Protein AF-A0A935R0W7-F1 (afdb_monomer)

Nearest PDB structures (foldseek):
  7amv-assembly1_A  TM=1.447E-01  e=3.630E+00  Vaccinia virus GLV-1h68
  7aof-assembly1_A  TM=1.666E-01  e=5.249E+00  Vaccinia virus GLV-1h68

Mean predicted aligned error: 6.32 Å

Sequence (242 aa):
MFKEALGDATFKTLTADLGAKEESPVARLKRLADKLPGGKTRIYALRRRRDDDEEADDANDSVETGLSQTGGTPPPLSDARWPTFKKEKMEFLLALDLDQLPELRQGRPEAAAVALYLSSIDDNAAYTPHNKESAVVWLTREEAEAWAPLRAADPGDGLLVEAVDVPSAALYSSEDDGALHELHRLIYALPGRALGAPIWLQGDEDSGGEFLFQFDEALAYTNLGDSGVMYVFDDTAFWQCH

Secondary structure (DSSP, 8-state):
-HHHHH-HHHHHHHHHHTT-----HHHHHHHHHTTS-S-EEEEEEEEE--GGGGGGTTTS-----TT-EESSSPP---TTTS-EETTEEPEEEEEEETTS-HHHHTT-TTEEEEEEEES-SSS----STTSSSEEEEEEEHHHHHHHHHHHHHS--EEEEEEEEEEEGGGGS--S-SSHHHHHHHHHHTSSEEESS----SS------S-EEEEEETTTSSS--SSS-EEEEESS-EEEE--

Structure (mmCIF, N/CA/C/O backbone):
data_AF-A0A935R0W7-F1
#
_entry.id   AF-A0A935R0W7-F1
#
loop_
_atom_site.group_PDB
_atom_site.id
_atom_site.type_symbol
_atom_site.label_atom_id
_atom_site.label_alt_id
_atom_site.label_comp_id
_atom_site.label_asym_id
_atom_site.label_entity_id
_atom_site.label_seq_id
_atom_site.pdbx_PDB_ins_code
_atom_site.Cartn_x
_atom_site.Cartn_y
_atom_site.Cartn_z
_atom_site.occupancy
_atom_site.B_iso_or_equiv
_atom_site.auth_seq_id
_atom_site.auth_comp_id
_atom_site.auth_asym_id
_atom_site.auth_atom_id
_atom_site.pdbx_PDB_model_num
ATOM 1 N N . MET A 1 1 ? -5.607 19.760 14.343 1.00 53.00 1 MET A N 1
ATOM 2 C CA . MET A 1 1 ? -6.663 20.654 14.878 1.00 53.00 1 MET A CA 1
ATOM 3 C C . MET A 1 1 ? -6.456 21.110 16.335 1.00 53.00 1 MET A C 1
ATOM 5 O O . MET A 1 1 ? -6.179 22.283 16.521 1.00 53.00 1 MET A O 1
ATOM 9 N N . PHE A 1 2 ? -6.538 20.263 17.380 1.00 52.38 2 PHE A N 1
ATOM 10 C CA . PHE A 1 2 ? -6.363 20.728 18.785 1.00 52.38 2 PHE A CA 1
ATOM 11 C C . PHE A 1 2 ? -4.910 21.114 19.138 1.00 52.38 2 PHE A C 1
ATOM 13 O O . PHE A 1 2 ? -4.679 22.126 19.792 1.00 52.38 2 PHE A O 1
ATOM 20 N N . LYS A 1 3 ? -3.931 20.331 18.665 1.00 56.59 3 LYS A N 1
ATOM 21 C CA . LYS A 1 3 ? -2.491 20.591 18.845 1.00 56.59 3 LYS A CA 1
ATOM 22 C C . LYS A 1 3 ? -2.038 21.869 18.128 1.00 56.59 3 LYS A C 1
ATOM 24 O O . LYS A 1 3 ? -1.373 22.701 18.729 1.00 56.59 3 LYS A O 1
ATOM 29 N N . GLU A 1 4 ? -2.492 22.075 16.891 1.00 65.56 4 GLU A N 1
ATOM 30 C CA . GLU A 1 4 ? -2.222 23.302 16.118 1.00 65.56 4 GLU A CA 1
ATOM 31 C C . GLU A 1 4 ? -2.845 24.551 16.752 1.00 65.56 4 GLU A C 1
ATOM 33 O O . GLU A 1 4 ? -2.246 25.620 16.708 1.00 65.56 4 GLU A O 1
ATOM 38 N N . ALA A 1 5 ? -4.021 24.424 17.376 1.00 73.88 5 ALA A N 1
ATOM 39 C CA . ALA A 1 5 ? -4.679 25.541 18.051 1.00 73.88 5 ALA A CA 1
ATOM 40 C C . ALA A 1 5 ? -4.013 25.921 19.388 1.00 73.88 5 ALA A C 1
ATOM 42 O O . ALA A 1 5 ? -4.051 27.085 19.780 1.00 73.88 5 ALA A O 1
ATOM 43 N N . LEU A 1 6 ? -3.427 24.951 20.098 1.00 77.75 6 LEU A N 1
ATOM 44 C CA . LEU A 1 6 ? -2.788 25.166 21.402 1.00 77.75 6 LEU A CA 1
ATOM 45 C C . LEU A 1 6 ? -1.288 25.472 21.297 1.00 77.75 6 LEU A C 1
ATOM 47 O O . LEU A 1 6 ? -0.732 26.086 22.203 1.00 77.75 6 LEU A O 1
ATOM 51 N N . GLY A 1 7 ? -0.638 25.064 20.206 1.00 83.94 7 GLY A N 1
ATOM 52 C CA . GLY A 1 7 ? 0.815 25.064 20.076 1.00 83.94 7 GLY A CA 1
ATOM 53 C C . GLY A 1 7 ? 1.462 23.889 20.822 1.00 83.94 7 GLY A C 1
ATOM 54 O O . GLY A 1 7 ? 0.990 23.449 21.875 1.00 83.94 7 GLY A O 1
ATOM 55 N N . ASP A 1 8 ? 2.574 23.384 20.281 1.00 78.88 8 ASP A N 1
ATOM 56 C CA . ASP A 1 8 ? 3.228 22.152 20.752 1.00 78.88 8 ASP A CA 1
ATOM 57 C C . ASP A 1 8 ? 3.599 22.176 22.237 1.00 78.88 8 ASP A C 1
ATOM 59 O O . ASP A 1 8 ? 3.413 21.182 22.939 1.00 78.88 8 ASP A O 1
ATOM 63 N N . ALA A 1 9 ? 4.084 23.314 22.739 1.00 78.06 9 ALA A N 1
ATOM 64 C CA . ALA A 1 9 ? 4.491 23.449 24.135 1.00 78.06 9 ALA A CA 1
ATOM 65 C C . ALA A 1 9 ? 3.301 23.304 25.098 1.00 78.06 9 ALA A C 1
ATOM 67 O O . ALA A 1 9 ? 3.369 22.539 26.058 1.00 78.06 9 ALA A O 1
ATOM 68 N N . THR A 1 10 ? 2.191 23.990 24.820 1.00 79.69 10 THR A N 1
ATOM 69 C CA . THR A 1 10 ? 0.989 23.969 25.663 1.00 79.69 10 THR A CA 1
ATOM 70 C C . THR A 1 10 ? 0.271 22.629 25.582 1.00 79.69 10 THR A C 1
ATOM 72 O O . THR A 1 10 ? -0.188 22.126 26.607 1.00 79.69 10 THR A O 1
ATOM 75 N N . PHE A 1 11 ? 0.224 22.015 24.395 1.00 76.69 11 PHE A N 1
ATOM 76 C CA . PHE A 1 11 ? -0.302 20.662 24.240 1.00 76.69 11 PHE A CA 1
ATOM 77 C C . PHE A 1 11 ? 0.524 19.662 25.058 1.00 76.69 11 PHE A C 1
ATOM 79 O O . PHE A 1 11 ? -0.041 18.914 25.846 1.00 76.69 11 PHE A O 1
ATOM 86 N N . LYS A 1 12 ? 1.860 19.709 24.970 1.00 75.88 12 LYS A N 1
ATOM 87 C CA . LYS A 1 12 ? 2.749 18.814 25.728 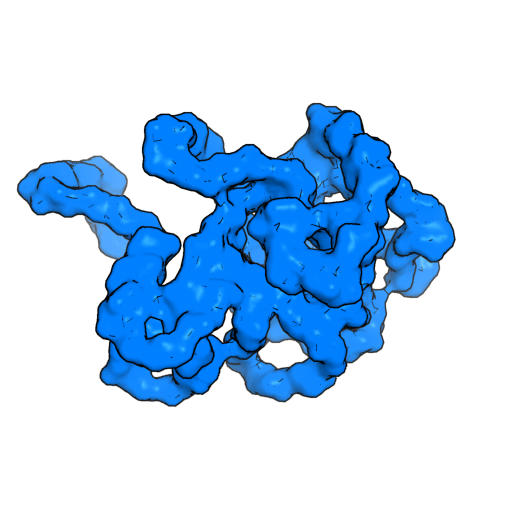1.00 75.88 12 LYS A CA 1
ATOM 88 C C . LYS A 1 12 ? 2.568 18.951 27.244 1.00 75.88 12 LYS A C 1
ATOM 90 O O . LYS A 1 12 ? 2.544 17.935 27.934 1.00 75.88 12 LYS A O 1
ATOM 95 N N . THR A 1 13 ? 2.398 20.171 27.760 1.00 78.19 13 THR A N 1
ATOM 96 C CA . THR A 1 13 ? 2.125 20.411 29.189 1.00 78.19 13 THR A CA 1
ATOM 97 C C . THR A 1 13 ? 0.767 19.855 29.616 1.00 78.19 13 THR A C 1
ATOM 99 O O . THR A 1 13 ? 0.702 19.126 30.597 1.00 78.19 13 THR A O 1
ATOM 102 N N . LEU A 1 14 ? -0.301 20.112 28.854 1.00 76.00 14 LEU A N 1
ATOM 103 C CA . LEU A 1 14 ? -1.639 19.578 29.147 1.00 76.00 14 LEU A CA 1
ATOM 104 C C . LEU A 1 14 ? -1.672 18.048 29.136 1.00 76.00 14 LEU A C 1
ATOM 106 O O . LEU A 1 14 ? -2.262 17.432 30.018 1.00 76.00 14 LEU A O 1
ATOM 110 N N . THR A 1 15 ? -1.018 17.428 28.159 1.00 71.38 15 THR A N 1
ATOM 111 C CA . THR A 1 15 ? -0.945 15.970 28.030 1.00 71.38 15 THR A CA 1
ATOM 112 C C . THR A 1 15 ? -0.163 15.347 29.192 1.00 71.38 15 THR A C 1
ATOM 114 O O . THR A 1 15 ? -0.586 14.329 29.743 1.00 71.38 15 THR A O 1
ATOM 117 N N . ALA A 1 16 ? 0.924 15.997 29.630 1.00 73.00 16 ALA A N 1
ATOM 118 C CA . ALA A 1 16 ? 1.686 15.593 30.811 1.00 73.00 16 ALA A CA 1
ATOM 119 C C . ALA A 1 16 ? 0.878 15.746 32.113 1.00 73.00 16 ALA A C 1
ATOM 121 O O . ALA A 1 16 ? 0.853 14.819 32.922 1.00 73.00 16 ALA A O 1
ATOM 122 N N . ASP A 1 17 ? 0.171 16.865 32.286 1.00 73.56 17 ASP A N 1
ATOM 123 C CA . ASP A 1 17 ? -0.647 17.149 33.472 1.00 73.56 17 ASP A CA 1
ATOM 124 C C . ASP A 1 17 ? -1.860 16.211 33.585 1.00 73.56 17 ASP A C 1
ATOM 126 O O . ASP A 1 17 ? -2.276 15.846 34.685 1.00 73.56 17 ASP A O 1
ATOM 130 N N . LEU A 1 18 ? -2.415 15.779 32.448 1.00 78.19 18 LEU A N 1
ATOM 131 C CA . LEU A 1 18 ? -3.512 14.810 32.387 1.00 78.19 18 LEU A CA 1
ATOM 132 C C . LEU A 1 18 ? -3.041 13.353 32.524 1.00 78.19 18 LEU A C 1
ATOM 134 O O . LEU A 1 18 ? -3.878 12.454 32.622 1.00 78.19 18 LEU A O 1
ATOM 138 N N . GLY A 1 19 ? -1.727 13.099 32.497 1.00 67.69 19 GLY A N 1
ATOM 139 C CA . GLY A 1 19 ? -1.156 11.749 32.483 1.00 67.69 19 GLY A CA 1
ATOM 140 C C . GLY A 1 19 ? -1.591 10.904 31.278 1.00 67.69 19 GLY A C 1
ATOM 141 O O . GLY A 1 19 ? -1.439 9.681 31.291 1.00 67.69 19 GLY A O 1
ATOM 142 N N . ALA A 1 20 ? -2.163 11.531 30.248 1.00 66.00 20 ALA A N 1
ATOM 143 C CA . ALA A 1 20 ? -2.666 10.849 29.070 1.00 66.00 20 ALA A CA 1
ATOM 144 C C . ALA A 1 20 ? -1.492 10.587 28.124 1.00 66.00 20 ALA A C 1
ATOM 146 O O . ALA A 1 20 ? -0.884 11.521 27.616 1.00 66.00 20 ALA A O 1
ATOM 147 N N . LYS A 1 21 ? -1.154 9.320 27.869 1.00 71.25 21 LYS A N 1
ATOM 148 C CA . LYS A 1 21 ? -0.245 8.998 26.763 1.00 71.25 21 LYS A CA 1
ATOM 149 C C . LYS A 1 21 ? -0.994 9.212 25.450 1.00 71.25 21 LYS A C 1
ATOM 151 O O . LYS A 1 21 ? -2.121 8.737 25.315 1.00 71.25 21 LYS A O 1
ATOM 156 N N . GLU A 1 22 ? -0.382 9.931 24.513 1.00 74.69 22 GLU A N 1
ATOM 157 C CA . GLU A 1 22 ? -0.901 10.055 23.151 1.00 74.69 22 GLU A CA 1
ATOM 158 C C . GLU A 1 22 ? -1.002 8.645 22.547 1.00 74.69 22 GLU A C 1
ATOM 160 O O . GLU A 1 22 ? -0.013 7.920 22.453 1.00 74.69 22 GLU A O 1
ATOM 165 N N . GLU A 1 23 ? -2.227 8.211 22.250 1.00 84.69 23 GLU A N 1
ATOM 166 C CA . GLU A 1 23 ? -2.499 6.901 21.659 1.00 84.69 23 GLU A CA 1
ATOM 167 C C . GLU A 1 23 ? -2.268 7.006 20.149 1.00 84.69 23 GLU A C 1
ATOM 169 O O . GLU A 1 23 ? -2.882 7.849 19.490 1.00 84.69 23 GLU A O 1
ATOM 174 N N . SER A 1 24 ? -1.393 6.163 19.590 1.00 86.88 24 SER A N 1
ATOM 175 C CA . SER A 1 24 ? -1.178 6.142 18.141 1.00 86.88 24 SER A CA 1
ATOM 176 C C . SER A 1 24 ? -2.473 5.759 17.402 1.00 86.88 24 SER A C 1
ATOM 178 O O . SER A 1 24 ? -3.309 5.036 17.960 1.00 86.88 24 SER A O 1
ATOM 180 N N . PRO A 1 25 ? -2.659 6.181 16.134 1.00 88.62 25 PRO A N 1
ATOM 181 C CA . PRO A 1 25 ? -3.835 5.799 15.351 1.00 88.62 25 PRO A CA 1
ATOM 182 C C . PRO A 1 25 ? -4.067 4.281 15.313 1.00 88.62 25 PRO A C 1
ATOM 184 O O . PRO A 1 25 ? -5.193 3.823 15.511 1.00 88.62 25 PRO A O 1
ATOM 187 N N . VAL A 1 26 ? -2.996 3.493 15.159 1.00 91.75 26 VAL A N 1
ATOM 188 C CA . VAL A 1 26 ? -3.058 2.022 15.142 1.00 91.75 26 VAL A CA 1
ATOM 189 C C . VAL A 1 26 ? -3.400 1.448 16.521 1.00 91.75 26 VAL A C 1
ATOM 191 O O . VAL A 1 26 ? -4.204 0.520 16.611 1.00 91.75 26 VAL A O 1
ATOM 194 N N . ALA A 1 27 ? -2.866 2.005 17.613 1.00 91.50 27 ALA A N 1
ATOM 195 C CA . ALA A 1 27 ? -3.232 1.576 18.966 1.00 91.50 27 ALA A CA 1
ATOM 196 C C . ALA A 1 27 ? -4.721 1.834 19.254 1.00 91.50 27 ALA A C 1
ATOM 198 O O . ALA A 1 27 ? -5.423 0.945 19.747 1.00 91.50 27 ALA A O 1
ATOM 199 N N . ARG A 1 28 ? -5.233 3.004 18.847 1.00 92.81 28 ARG A N 1
ATOM 200 C CA . ARG A 1 28 ? -6.660 3.338 18.939 1.00 92.81 28 ARG A CA 1
ATOM 201 C C . ARG A 1 28 ? -7.515 2.374 18.122 1.00 92.81 28 ARG A C 1
ATOM 203 O O . ARG A 1 28 ? -8.547 1.915 18.617 1.00 92.81 28 ARG A O 1
ATOM 210 N N . LEU A 1 29 ? -7.084 2.060 16.900 1.00 95.00 29 LEU A N 1
ATOM 211 C CA . LEU A 1 29 ? -7.743 1.101 16.016 1.00 95.00 29 LEU A CA 1
ATOM 212 C C . LEU A 1 29 ? -7.835 -0.285 16.674 1.00 95.00 29 LEU A C 1
ATOM 214 O O . LEU A 1 29 ? -8.939 -0.810 16.814 1.00 95.00 29 LEU A O 1
ATOM 218 N N . LYS A 1 30 ? -6.709 -0.830 17.163 1.00 95.81 30 LYS A N 1
ATOM 219 C CA . LYS A 1 30 ? -6.635 -2.115 17.890 1.00 95.81 30 LYS A CA 1
ATOM 220 C C . LYS A 1 30 ? -7.598 -2.132 19.084 1.00 95.81 30 LYS A C 1
ATOM 222 O O . LYS A 1 30 ? -8.452 -3.011 19.194 1.00 95.81 30 LYS A O 1
ATOM 227 N N . ARG A 1 31 ? -7.552 -1.094 19.928 1.00 95.12 31 ARG A N 1
ATOM 228 C CA . ARG A 1 31 ? -8.406 -0.974 21.120 1.00 95.12 31 ARG A CA 1
ATOM 229 C C . ARG A 1 31 ? -9.901 -0.947 20.797 1.00 95.12 31 ARG A C 1
ATOM 231 O O . ARG A 1 31 ? -10.699 -1.453 21.587 1.00 95.12 31 ARG A O 1
ATOM 238 N N . LEU A 1 32 ? -10.311 -0.286 19.715 1.00 94.88 32 LEU A N 1
ATOM 239 C CA . LEU A 1 32 ? -11.719 -0.246 19.307 1.00 94.88 32 LEU A CA 1
ATOM 240 C C . LEU A 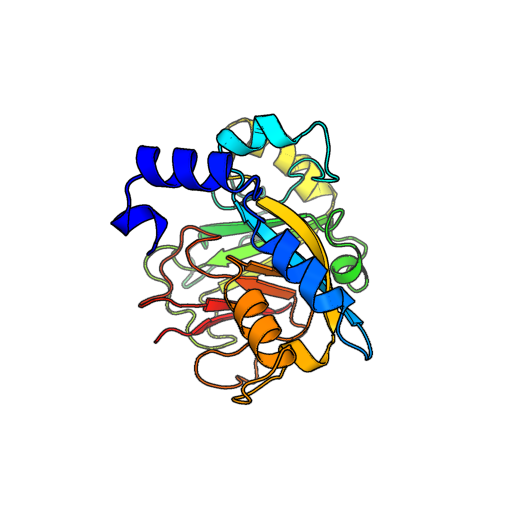1 32 ? -12.153 -1.565 18.667 1.00 94.88 32 LEU A C 1
ATOM 242 O O . LEU A 1 32 ? -13.218 -2.075 19.014 1.00 94.88 32 LEU A O 1
ATOM 246 N N . ALA A 1 33 ? -11.313 -2.147 17.812 1.00 95.88 33 ALA A N 1
ATOM 247 C CA . ALA A 1 33 ? -11.563 -3.437 17.182 1.00 95.88 33 ALA A CA 1
ATOM 248 C C . ALA A 1 33 ? -11.755 -4.569 18.207 1.00 95.88 33 ALA A C 1
ATOM 250 O O . ALA A 1 33 ? -12.632 -5.413 18.033 1.00 95.88 33 ALA A O 1
ATOM 251 N N . ASP A 1 34 ? -11.005 -4.560 19.311 1.00 96.38 34 ASP A N 1
ATOM 252 C CA . ASP A 1 34 ? -11.117 -5.569 20.373 1.00 96.38 34 ASP A CA 1
ATOM 253 C C . ASP A 1 34 ? -12.417 -5.516 21.174 1.00 96.38 34 ASP A C 1
ATOM 255 O O . ASP A 1 34 ? -12.817 -6.514 21.774 1.00 96.38 34 ASP A O 1
ATOM 259 N N . LYS A 1 35 ? -13.101 -4.372 21.182 1.00 95.50 35 LYS A N 1
ATOM 260 C CA . LYS A 1 35 ? -14.369 -4.203 21.905 1.00 95.50 35 LYS A CA 1
ATOM 261 C C . LYS A 1 35 ? -15.583 -4.645 21.096 1.00 95.50 35 LYS A C 1
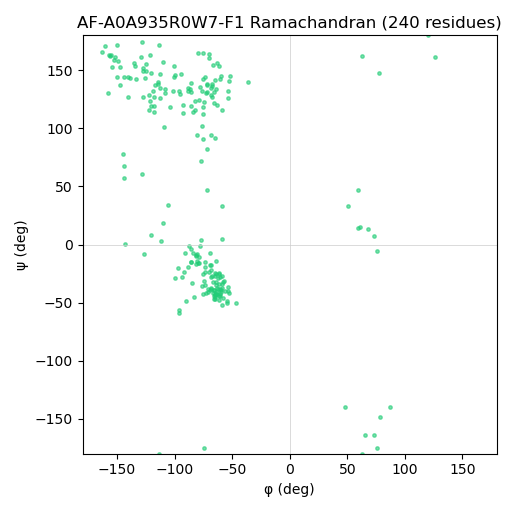ATOM 263 O O . LYS A 1 35 ? -16.669 -4.763 21.661 1.00 95.50 35 LYS A O 1
ATOM 268 N N . LEU A 1 36 ? -15.425 -4.834 19.790 1.00 94.25 36 LEU A N 1
ATOM 269 C CA . LEU A 1 36 ? -16.530 -5.117 18.887 1.00 94.25 36 LEU A CA 1
ATOM 270 C C . LEU A 1 36 ? -16.672 -6.628 18.651 1.00 94.25 36 LEU A C 1
ATOM 272 O O . LEU A 1 36 ? -15.679 -7.305 18.378 1.00 94.25 36 LEU A O 1
ATOM 276 N N . PRO A 1 37 ? -17.894 -7.181 18.756 1.00 93.56 37 PRO A N 1
ATOM 277 C CA . PRO A 1 37 ? -18.137 -8.590 18.479 1.00 93.56 37 PRO A CA 1
ATOM 278 C C . PRO A 1 37 ? -18.138 -8.872 16.969 1.00 93.56 37 PRO A C 1
ATOM 280 O O . PRO A 1 37 ? -18.317 -7.970 16.152 1.00 93.56 37 PRO A O 1
ATOM 283 N N . GLY A 1 38 ? -18.028 -10.152 16.605 1.00 92.75 38 GLY A N 1
ATOM 284 C CA . GLY A 1 38 ? -18.175 -10.629 15.228 1.00 92.75 38 GLY A CA 1
ATOM 285 C C . GLY A 1 38 ? -16.932 -11.331 14.685 1.00 92.75 38 GLY A C 1
ATOM 286 O O . GLY A 1 38 ? -15.930 -11.490 15.381 1.00 92.75 38 GLY A O 1
ATOM 287 N N . GLY A 1 39 ? -17.024 -11.783 13.432 1.00 96.06 39 GLY A N 1
ATOM 288 C CA . GLY A 1 39 ? -15.869 -12.298 12.700 1.00 96.06 39 GLY A CA 1
ATOM 289 C C . GLY A 1 39 ? -14.842 -11.189 12.496 1.00 96.06 39 GLY A C 1
ATOM 290 O O . GLY A 1 39 ? -15.208 -10.068 12.135 1.00 96.06 39 GLY A O 1
ATOM 291 N N . LYS A 1 40 ? -13.572 -11.501 12.761 1.00 97.06 40 LYS A N 1
ATOM 292 C CA . LYS A 1 40 ? -12.456 -10.593 12.513 1.00 97.06 40 LYS A CA 1
ATOM 293 C C . LYS A 1 40 ? -11.744 -10.980 11.220 1.00 97.06 40 LYS A C 1
ATOM 295 O O . LYS A 1 40 ? -11.597 -12.161 10.914 1.00 97.06 40 LYS A O 1
ATOM 300 N N . THR A 1 41 ? -11.279 -9.972 10.504 1.00 97.31 41 THR A N 1
ATOM 301 C CA . THR A 1 41 ? -10.383 -10.080 9.358 1.00 97.31 41 THR A CA 1
ATOM 302 C C . THR A 1 41 ? -9.091 -9.363 9.712 1.00 97.31 41 THR A C 1
ATOM 304 O O . THR A 1 41 ? -9.124 -8.275 10.291 1.00 97.31 41 THR A O 1
ATOM 307 N N . ARG A 1 42 ? -7.959 -9.972 9.363 1.00 97.88 42 ARG A N 1
ATOM 308 C CA . ARG A 1 42 ? -6.662 -9.321 9.489 1.00 97.88 42 ARG A CA 1
ATOM 309 C C . ARG A 1 42 ? -6.472 -8.310 8.369 1.00 97.88 42 ARG A C 1
ATOM 311 O O . ARG A 1 42 ? -6.686 -8.629 7.202 1.00 97.88 42 ARG A O 1
ATOM 318 N N . ILE A 1 43 ? -6.047 -7.115 8.747 1.00 98.06 43 ILE A N 1
ATOM 319 C CA . ILE A 1 43 ? -5.476 -6.116 7.852 1.00 98.06 43 ILE A CA 1
ATOM 320 C C . ILE A 1 43 ? -4.069 -5.777 8.334 1.00 98.06 43 ILE A C 1
ATOM 322 O O . ILE A 1 43 ? -3.713 -6.028 9.489 1.00 98.06 43 ILE A O 1
ATOM 326 N N . TYR A 1 44 ? -3.290 -5.156 7.462 1.00 97.69 44 TYR A N 1
ATOM 327 C CA . TYR A 1 44 ? -1.982 -4.621 7.812 1.00 97.69 44 TYR A CA 1
ATOM 328 C C . TYR A 1 44 ? -1.991 -3.120 7.610 1.00 97.69 44 TYR A C 1
ATOM 330 O O . TYR A 1 44 ? -2.138 -2.671 6.480 1.00 97.69 44 TYR A O 1
ATOM 338 N N . ALA A 1 45 ? -1.865 -2.353 8.690 1.00 97.62 45 ALA A N 1
ATOM 339 C CA . ALA A 1 45 ? -1.712 -0.908 8.609 1.00 97.62 45 ALA A CA 1
ATOM 340 C C . ALA A 1 45 ? -0.308 -0.580 8.089 1.00 97.62 45 ALA A C 1
ATOM 342 O O . ALA A 1 45 ? 0.681 -1.114 8.596 1.00 97.62 45 ALA A O 1
ATOM 343 N N . LEU A 1 46 ? -0.243 0.287 7.082 1.00 97.00 46 LEU A N 1
ATOM 344 C CA . LEU A 1 46 ? 0.983 0.714 6.423 1.00 97.00 46 LEU A CA 1
ATOM 345 C C . LEU A 1 46 ? 1.225 2.191 6.732 1.00 97.00 46 LEU A C 1
ATOM 347 O O . LEU A 1 46 ? 0.314 3.019 6.638 1.00 97.00 46 LEU A O 1
ATOM 351 N N . ARG A 1 47 ? 2.462 2.536 7.080 1.00 95.62 47 ARG A N 1
ATOM 352 C CA . ARG A 1 47 ? 2.904 3.929 7.220 1.00 95.62 47 ARG A CA 1
ATOM 353 C C . ARG A 1 47 ? 4.368 4.059 6.840 1.00 95.62 47 ARG A C 1
ATOM 355 O O . ARG A 1 47 ? 5.133 3.119 7.025 1.00 95.62 47 ARG A O 1
ATOM 362 N N . ARG A 1 48 ? 4.779 5.235 6.374 1.00 94.44 48 ARG A N 1
ATOM 363 C CA . ARG A 1 48 ? 6.206 5.543 6.233 1.00 94.44 48 ARG A CA 1
ATOM 364 C C . ARG A 1 48 ? 6.882 5.578 7.601 1.00 94.44 48 ARG A C 1
ATOM 366 O O . ARG A 1 48 ? 6.291 6.063 8.574 1.00 94.44 48 ARG A O 1
ATOM 373 N N . ARG A 1 49 ? 8.110 5.069 7.656 1.00 89.88 49 ARG A N 1
ATOM 374 C CA . ARG A 1 49 ? 9.023 5.259 8.781 1.00 89.88 49 ARG A CA 1
ATOM 375 C C . ARG A 1 49 ? 9.424 6.732 8.844 1.00 89.88 49 ARG A C 1
ATOM 377 O O . ARG A 1 49 ? 9.693 7.345 7.814 1.00 89.88 49 ARG A O 1
ATOM 384 N N . ARG A 1 50 ? 9.432 7.297 10.043 1.00 83.81 50 ARG A N 1
ATOM 385 C CA . ARG A 1 50 ? 9.920 8.646 10.336 1.00 83.81 50 ARG A CA 1
ATOM 386 C C . ARG A 1 50 ? 11.217 8.564 11.132 1.00 83.81 50 ARG A C 1
ATOM 388 O O . ARG A 1 50 ? 11.451 7.574 11.823 1.00 83.81 50 ARG A O 1
ATOM 395 N N . ASP A 1 51 ? 12.017 9.623 11.079 1.00 69.75 51 ASP A N 1
ATOM 396 C CA . ASP A 1 51 ? 13.285 9.710 11.818 1.00 69.75 51 ASP A CA 1
ATOM 397 C C . ASP A 1 51 ? 13.097 9.568 13.344 1.00 69.75 51 ASP A C 1
ATOM 399 O O . ASP A 1 51 ? 13.993 9.103 14.040 1.00 69.75 51 ASP A O 1
ATOM 403 N N . ASP A 1 52 ? 11.926 9.932 13.881 1.00 66.12 52 ASP A N 1
ATOM 404 C CA . ASP A 1 52 ? 11.591 9.821 15.306 1.00 66.12 52 ASP A CA 1
ATOM 405 C C . ASP A 1 52 ? 11.038 8.445 15.723 1.00 66.12 52 ASP A C 1
ATOM 407 O O . ASP A 1 52 ? 10.835 8.204 16.913 1.00 66.12 52 ASP A O 1
ATOM 411 N N . ASP A 1 53 ? 10.838 7.516 14.781 1.00 68.12 53 ASP A N 1
ATOM 412 C CA . ASP A 1 53 ? 10.420 6.145 15.097 1.00 68.12 53 ASP A CA 1
ATOM 413 C C . ASP A 1 53 ? 11.560 5.305 15.720 1.00 68.12 53 ASP A C 1
ATOM 415 O O . ASP A 1 53 ? 11.283 4.267 16.316 1.00 68.12 53 ASP A O 1
ATOM 419 N N . GLU A 1 54 ? 12.825 5.746 15.634 1.00 56.09 54 GLU A N 1
ATOM 420 C CA . GLU A 1 54 ? 13.994 5.022 16.174 1.00 56.09 54 GLU A CA 1
ATOM 421 C C . GLU A 1 54 ? 13.978 4.868 17.707 1.00 56.09 54 GLU A C 1
ATOM 423 O O . GLU A 1 54 ? 14.549 3.918 18.237 1.00 56.09 54 GLU A O 1
ATOM 428 N N . GLU A 1 55 ? 13.298 5.754 18.445 1.00 48.69 55 GLU A N 1
ATOM 429 C CA . GLU A 1 55 ? 13.195 5.648 19.912 1.00 48.69 55 GLU A CA 1
ATOM 430 C C . GLU A 1 55 ? 12.104 4.660 20.381 1.00 48.69 55 GLU A C 1
ATOM 432 O O . GLU A 1 55 ? 12.033 4.336 21.569 1.00 48.69 55 GLU A O 1
ATOM 437 N N . ALA A 1 56 ? 11.244 4.166 19.481 1.00 48.62 56 ALA A N 1
ATOM 438 C CA . ALA A 1 56 ? 10.153 3.245 19.820 1.00 48.62 56 ALA A CA 1
ATOM 439 C C . ALA A 1 56 ? 10.535 1.750 19.723 1.00 48.62 56 ALA A C 1
ATOM 441 O O . ALA A 1 56 ? 9.751 0.898 20.155 1.00 48.62 56 ALA A O 1
ATOM 442 N N . ASP A 1 57 ? 11.733 1.440 19.212 1.00 46.09 57 ASP A N 1
ATOM 443 C CA . ASP A 1 57 ? 12.208 0.079 18.903 1.00 46.09 57 ASP A CA 1
ATOM 444 C C . ASP A 1 57 ? 12.465 -0.811 20.141 1.00 46.09 57 ASP A C 1
ATOM 446 O O . ASP A 1 57 ? 12.653 -2.019 20.011 1.00 46.09 57 ASP A O 1
ATOM 450 N N . ASP A 1 58 ? 12.396 -0.272 21.364 1.00 45.84 58 ASP A N 1
ATOM 451 C CA . ASP A 1 58 ? 12.620 -1.064 22.584 1.00 45.84 58 ASP A CA 1
ATOM 452 C C . ASP A 1 58 ? 11.373 -1.823 23.092 1.00 45.84 58 ASP A C 1
ATOM 454 O O . ASP A 1 58 ? 11.480 -2.601 24.046 1.00 45.84 58 ASP A O 1
ATOM 458 N N . ALA A 1 59 ? 10.175 -1.622 22.516 1.00 40.59 59 ALA A N 1
ATOM 459 C CA . ALA A 1 59 ? 8.946 -2.156 23.128 1.00 40.59 59 ALA A CA 1
ATOM 460 C C . ALA A 1 59 ? 7.839 -2.685 22.200 1.00 40.59 59 ALA A C 1
ATOM 462 O O . ALA A 1 59 ? 6.812 -3.122 22.727 1.00 40.59 59 ALA A O 1
ATOM 463 N N . ASN A 1 60 ? 7.980 -2.674 20.873 1.00 44.09 60 ASN A N 1
ATOM 464 C CA . ASN A 1 60 ? 6.894 -3.137 20.002 1.00 44.09 60 ASN A CA 1
ATOM 465 C C . ASN A 1 60 ? 7.414 -3.864 18.756 1.00 44.09 60 ASN A C 1
ATOM 467 O O . ASN A 1 60 ? 8.434 -3.484 18.206 1.00 44.09 60 ASN A O 1
ATOM 471 N N . ASP A 1 61 ? 6.673 -4.888 18.327 1.00 51.03 61 ASP A N 1
ATOM 472 C CA . ASP A 1 61 ? 6.899 -5.816 17.200 1.00 51.03 61 ASP A CA 1
ATOM 473 C C . ASP A 1 61 ? 7.011 -5.154 15.794 1.00 51.03 61 ASP A C 1
ATOM 475 O O . ASP A 1 61 ? 6.573 -5.730 14.795 1.00 51.03 61 ASP A O 1
ATOM 479 N N . SER A 1 62 ? 7.560 -3.941 15.654 1.00 51.66 62 SER A N 1
ATOM 480 C CA . SER A 1 62 ? 7.897 -3.381 14.341 1.00 51.66 62 SER A CA 1
ATOM 481 C C . SER A 1 62 ? 9.055 -4.172 13.740 1.00 51.66 62 SER A C 1
ATOM 483 O O . SER A 1 62 ? 10.224 -3.925 14.013 1.00 51.66 62 SER A O 1
ATOM 485 N N . VAL A 1 63 ? 8.706 -5.169 12.927 1.00 54.50 63 VAL A N 1
ATOM 486 C CA . VAL A 1 63 ? 9.648 -5.921 12.095 1.00 54.50 63 VAL A CA 1
ATOM 487 C C . VAL A 1 63 ? 10.440 -4.915 11.259 1.00 54.50 63 VAL A C 1
ATOM 489 O O . VAL A 1 63 ? 9.830 -4.025 10.660 1.00 54.50 63 VAL A O 1
ATOM 492 N N . GLU A 1 64 ? 11.773 -5.053 11.221 1.00 61.19 64 GLU A N 1
ATOM 493 C CA . GLU A 1 64 ? 12.658 -4.307 10.312 1.00 61.19 64 GLU A CA 1
ATOM 494 C C . GLU A 1 64 ? 11.974 -4.107 8.955 1.00 61.19 64 GLU A C 1
ATOM 496 O O . GLU A 1 64 ? 11.324 -5.025 8.454 1.00 61.19 64 GLU A O 1
ATOM 501 N N . THR A 1 65 ? 12.127 -2.928 8.343 1.00 64.12 65 THR A N 1
ATOM 502 C CA . THR A 1 65 ? 11.385 -2.482 7.143 1.00 64.12 65 THR A CA 1
ATOM 503 C C . THR A 1 65 ? 11.544 -3.371 5.896 1.00 64.12 65 THR A C 1
ATOM 505 O O . THR A 1 65 ? 11.025 -3.020 4.843 1.00 64.12 65 THR A O 1
ATOM 508 N N . GLY A 1 66 ? 12.234 -4.514 5.989 1.00 84.56 66 GLY A N 1
ATOM 509 C CA . GLY A 1 66 ? 12.236 -5.588 4.997 1.00 84.56 66 GLY A CA 1
ATOM 510 C C . GLY A 1 66 ? 12.449 -5.080 3.576 1.00 84.56 66 GLY A C 1
ATOM 511 O O . GLY A 1 66 ? 13.244 -4.166 3.333 1.00 84.56 66 GLY A O 1
ATOM 512 N N . LEU A 1 67 ? 11.718 -5.658 2.626 1.00 93.12 67 LEU A N 1
ATOM 513 C CA . LEU A 1 67 ? 11.574 -5.171 1.248 1.00 93.12 67 LEU A CA 1
ATOM 514 C C . LEU A 1 67 ? 10.554 -4.030 1.095 1.00 93.12 67 LEU A C 1
ATOM 516 O O . LEU A 1 67 ? 10.473 -3.441 0.017 1.00 93.12 67 LEU A O 1
ATOM 520 N N . SER A 1 68 ? 9.798 -3.709 2.146 1.00 95.88 68 SER A N 1
ATOM 521 C CA . SER A 1 68 ? 8.709 -2.737 2.092 1.00 95.88 68 SER A CA 1
ATOM 522 C C . SER A 1 68 ? 9.241 -1.302 2.054 1.00 95.88 68 SER A C 1
ATOM 524 O O . SER A 1 68 ? 9.806 -0.806 3.031 1.00 95.88 68 SER A O 1
ATOM 526 N N . GLN A 1 69 ? 9.058 -0.613 0.928 1.00 96.12 69 GLN A N 1
ATOM 527 C CA . GLN A 1 69 ? 9.489 0.779 0.754 1.00 96.12 69 GLN A CA 1
ATOM 528 C C . GLN A 1 69 ? 8.640 1.531 -0.273 1.00 96.12 69 GLN A C 1
ATOM 530 O O . GLN A 1 69 ? 8.064 0.915 -1.169 1.00 96.12 69 GLN A O 1
ATOM 535 N N . THR A 1 70 ? 8.640 2.860 -0.194 1.00 97.06 70 THR A N 1
ATOM 536 C CA . THR A 1 70 ? 8.167 3.756 -1.259 1.00 97.06 70 THR A CA 1
ATOM 537 C C . THR A 1 70 ? 9.332 4.575 -1.818 1.00 97.06 70 THR A C 1
ATOM 539 O O . THR A 1 70 ? 10.176 5.066 -1.072 1.00 97.06 70 THR A O 1
ATOM 542 N N . GLY A 1 71 ? 9.378 4.739 -3.139 1.00 96.06 71 GLY A N 1
ATOM 543 C CA . GLY A 1 71 ? 10.468 5.420 -3.835 1.00 96.06 71 GLY A CA 1
ATOM 544 C C . GLY A 1 71 ? 11.822 4.701 -3.737 1.00 96.06 71 GLY A C 1
ATOM 545 O O . GLY A 1 71 ? 11.909 3.521 -3.384 1.00 96.06 71 GLY A O 1
ATOM 546 N N . GLY A 1 72 ? 12.888 5.435 -4.064 1.00 95.56 72 GLY A N 1
ATOM 547 C CA . GLY A 1 72 ? 14.260 4.925 -4.127 1.00 95.56 72 GLY A CA 1
ATOM 548 C C . GLY A 1 72 ? 14.517 4.024 -5.335 1.00 95.56 72 GLY A C 1
ATOM 549 O O . GLY A 1 72 ? 13.750 3.995 -6.304 1.00 95.56 72 GLY A O 1
ATOM 550 N N . THR A 1 73 ? 15.610 3.264 -5.281 1.00 96.88 73 THR A N 1
ATOM 551 C CA . THR A 1 73 ? 16.013 2.423 -6.412 1.00 96.88 73 THR A CA 1
ATOM 552 C C . THR A 1 73 ? 15.040 1.252 -6.635 1.00 96.88 73 THR A C 1
ATOM 554 O O . THR A 1 73 ? 14.778 0.493 -5.697 1.00 96.88 73 THR A O 1
ATOM 557 N N . PRO A 1 74 ? 14.536 1.044 -7.868 1.00 97.44 74 PRO A N 1
ATOM 558 C CA . PRO A 1 74 ? 13.594 -0.027 -8.195 1.00 97.44 74 PRO A CA 1
ATOM 559 C C . PRO A 1 74 ? 14.221 -1.431 -8.164 1.00 97.44 74 PRO A C 1
ATOM 561 O O . PRO A 1 74 ? 15.441 -1.570 -8.311 1.00 97.44 74 PRO A O 1
ATOM 564 N N . PRO A 1 75 ? 13.398 -2.492 -8.051 1.00 96.94 75 PRO A N 1
ATOM 565 C CA . PRO A 1 75 ? 13.833 -3.869 -8.262 1.00 96.94 75 PRO A CA 1
ATOM 566 C C . PRO A 1 75 ? 14.543 -4.054 -9.615 1.00 96.94 75 PRO A C 1
ATOM 568 O O . PRO A 1 75 ? 14.094 -3.492 -10.620 1.00 96.94 75 PRO A O 1
ATOM 571 N N . PRO A 1 76 ? 15.617 -4.863 -9.695 1.00 96.19 76 PRO A N 1
ATOM 572 C CA . PRO A 1 76 ? 16.382 -5.059 -10.923 1.00 96.19 76 PRO A CA 1
ATOM 573 C C . PRO A 1 76 ? 15.654 -6.005 -11.890 1.00 96.19 76 PRO A C 1
ATOM 575 O O . PRO A 1 76 ? 16.053 -7.149 -12.100 1.00 96.19 76 PRO A O 1
ATOM 578 N N . LEU A 1 77 ? 14.563 -5.530 -12.490 1.00 97.44 77 LEU A N 1
ATOM 579 C CA . LEU A 1 77 ? 13.805 -6.283 -13.484 1.00 97.44 77 LEU A CA 1
ATOM 580 C C . LEU A 1 77 ? 14.534 -6.310 -14.833 1.00 97.44 77 LEU A C 1
ATOM 582 O O . LEU A 1 77 ? 15.089 -5.309 -15.287 1.00 97.44 77 LEU A O 1
ATOM 586 N N . SER A 1 78 ? 14.462 -7.449 -15.524 1.00 96.69 78 SER A N 1
ATOM 587 C CA . SER A 1 78 ? 14.874 -7.529 -16.933 1.00 96.69 78 SER A CA 1
ATOM 588 C C . SER A 1 78 ? 14.008 -6.632 -17.829 1.00 96.69 78 SER A C 1
ATOM 590 O O . SER A 1 78 ? 12.842 -6.384 -17.520 1.00 96.69 78 SER A O 1
ATOM 592 N N . ASP A 1 79 ? 14.523 -6.222 -18.992 1.00 96.56 79 ASP A N 1
ATOM 593 C CA . ASP A 1 79 ? 13.771 -5.385 -19.946 1.00 96.56 79 ASP A CA 1
ATOM 594 C C . ASP A 1 79 ? 12.439 -6.008 -20.391 1.00 96.56 79 ASP A C 1
ATOM 596 O O . ASP A 1 79 ? 11.479 -5.288 -20.641 1.00 96.56 79 ASP A O 1
ATOM 600 N N . ALA A 1 80 ? 12.357 -7.341 -20.461 1.00 97.19 80 ALA A N 1
ATOM 601 C CA . ALA A 1 80 ? 11.125 -8.047 -20.815 1.00 97.19 80 ALA A CA 1
ATOM 602 C C . ALA A 1 80 ? 10.073 -8.032 -19.694 1.00 97.19 80 ALA A C 1
ATOM 604 O O . ALA A 1 80 ? 8.888 -8.214 -19.963 1.00 97.19 80 ALA A O 1
ATOM 605 N N . ARG A 1 81 ? 10.509 -7.855 -18.442 1.00 97.38 81 ARG A N 1
ATOM 606 C CA . ARG A 1 81 ? 9.640 -7.799 -17.262 1.00 97.38 81 ARG A CA 1
ATOM 607 C C . ARG A 1 81 ? 9.307 -6.378 -16.834 1.00 97.38 81 ARG A C 1
ATOM 609 O O . ARG A 1 81 ? 8.339 -6.201 -16.102 1.00 97.38 81 ARG A O 1
ATOM 616 N N . TRP A 1 82 ? 10.101 -5.395 -17.253 1.00 98.31 82 TRP A N 1
ATOM 617 C CA . TRP A 1 82 ? 9.853 -4.004 -16.914 1.00 98.31 82 TRP A CA 1
ATOM 618 C C . TRP A 1 82 ? 8.518 -3.551 -17.522 1.00 98.31 82 TRP A C 1
ATOM 620 O O . TRP A 1 82 ? 8.367 -3.608 -18.748 1.00 98.31 82 TRP A O 1
ATOM 630 N N . PRO A 1 83 ? 7.540 -3.108 -16.714 1.00 98.25 83 PRO A N 1
ATOM 631 C CA . PRO A 1 83 ? 6.245 -2.711 -17.242 1.00 98.25 83 PRO A CA 1
ATOM 632 C C . PRO A 1 83 ? 6.376 -1.441 -18.085 1.00 98.25 83 PRO A C 1
ATOM 634 O O . PRO A 1 83 ? 7.118 -0.519 -17.746 1.00 98.25 83 PRO A O 1
ATOM 637 N N . THR A 1 84 ? 5.678 -1.397 -19.220 1.00 98.38 84 THR A N 1
ATOM 638 C CA . THR A 1 84 ? 5.769 -0.263 -20.145 1.00 98.38 84 THR A CA 1
ATOM 639 C C . THR A 1 84 ? 4.409 0.327 -20.460 1.00 98.38 84 THR A C 1
ATOM 641 O O . THR A 1 84 ? 3.430 -0.393 -20.654 1.00 98.38 84 THR A O 1
ATOM 644 N N . PHE A 1 85 ? 4.376 1.648 -20.594 1.00 98.19 85 PHE A N 1
ATOM 645 C CA . PHE A 1 85 ? 3.237 2.394 -21.104 1.00 98.19 85 PHE A CA 1
ATOM 646 C C . PHE A 1 85 ? 3.688 3.200 -22.315 1.00 98.19 85 PHE A C 1
ATOM 648 O O . PHE A 1 85 ? 4.715 3.864 -22.281 1.00 98.19 85 PHE A O 1
ATOM 655 N N . LYS A 1 86 ? 2.972 3.089 -23.441 1.00 97.31 86 LYS A N 1
ATOM 656 C CA . LYS A 1 86 ? 3.341 3.767 -24.704 1.00 97.31 86 LYS A CA 1
ATOM 657 C C . LYS A 1 86 ? 4.811 3.547 -25.134 1.00 97.31 86 LYS A C 1
ATOM 659 O O . LYS A 1 86 ? 5.377 4.381 -25.830 1.00 97.31 86 LYS A O 1
ATOM 664 N N . LYS A 1 87 ? 5.371 2.363 -24.829 1.00 97.50 87 LYS A N 1
ATOM 665 C CA . LYS A 1 87 ? 6.774 1.940 -25.070 1.00 97.50 87 LYS A CA 1
ATOM 666 C C . LYS A 1 87 ? 7.821 2.586 -24.155 1.00 97.50 87 LYS A C 1
ATOM 668 O O . LYS A 1 87 ? 9.010 2.357 -24.364 1.00 97.50 87 LYS A O 1
ATOM 673 N N . GLU A 1 88 ? 7.399 3.341 -23.154 1.00 98.00 88 GLU A N 1
ATOM 674 C CA . GLU A 1 88 ? 8.271 3.908 -22.131 1.00 98.00 88 GLU A CA 1
ATOM 675 C C . GLU A 1 88 ? 8.204 3.054 -20.869 1.00 98.00 88 GLU A C 1
ATOM 677 O O . GLU A 1 88 ? 7.177 2.440 -20.572 1.00 98.00 88 GLU A O 1
ATOM 682 N N . LYS A 1 89 ? 9.333 2.957 -20.167 1.00 98.25 89 LYS A N 1
ATOM 683 C CA . LYS A 1 89 ? 9.432 2.243 -18.896 1.00 98.25 89 LYS A CA 1
ATOM 684 C C . LYS A 1 89 ? 8.618 2.997 -17.847 1.00 98.25 89 LYS A C 1
ATOM 686 O O . LYS A 1 89 ? 8.836 4.187 -17.672 1.00 98.25 89 LYS A O 1
ATOM 691 N N . MET A 1 90 ? 7.715 2.297 -17.166 1.00 98.69 90 MET A N 1
ATOM 692 C CA . MET A 1 90 ? 6.986 2.854 -16.027 1.00 98.69 90 MET A CA 1
ATOM 693 C C . MET A 1 90 ? 7.929 3.123 -14.849 1.00 98.69 90 MET A C 1
ATOM 695 O O . MET A 1 90 ? 8.961 2.455 -14.702 1.00 98.69 90 MET A O 1
ATOM 699 N N . GLU A 1 91 ? 7.538 4.064 -14.002 1.00 98.56 91 GLU A N 1
ATOM 700 C CA . GLU A 1 91 ? 8.230 4.475 -12.787 1.00 98.56 91 GLU A CA 1
ATOM 701 C C . GLU A 1 91 ? 7.826 3.589 -11.609 1.00 98.56 91 GLU A C 1
ATOM 703 O O . GLU A 1 91 ? 6.664 3.211 -11.457 1.00 98.56 91 GLU A O 1
ATOM 708 N N . PHE A 1 92 ? 8.801 3.228 -10.780 1.00 98.50 92 PHE A N 1
ATOM 709 C CA . PHE A 1 92 ? 8.570 2.447 -9.571 1.00 98.50 92 PHE A CA 1
ATOM 710 C C . PHE A 1 92 ? 8.037 3.342 -8.459 1.00 98.50 92 PHE A C 1
ATOM 712 O O . PHE A 1 92 ? 8.691 4.316 -8.093 1.00 98.50 92 PHE A O 1
ATOM 719 N N . LEU A 1 93 ? 6.885 2.977 -7.900 1.00 98.38 93 LEU A N 1
ATOM 720 C CA . LEU A 1 93 ? 6.268 3.729 -6.816 1.00 98.38 93 LEU A CA 1
ATOM 721 C C . LEU A 1 93 ? 6.610 3.134 -5.449 1.00 98.38 93 LEU A C 1
ATOM 723 O O . LEU A 1 93 ? 7.171 3.818 -4.598 1.00 98.38 93 LEU A O 1
ATOM 727 N N . LEU A 1 94 ? 6.258 1.867 -5.223 1.00 98.38 94 LEU A N 1
ATOM 728 C CA . LEU A 1 94 ? 6.456 1.201 -3.936 1.00 98.38 94 LEU A CA 1
ATOM 729 C C . LEU A 1 94 ? 6.550 -0.317 -4.085 1.00 98.38 94 LEU A C 1
ATOM 731 O O . LEU A 1 94 ? 6.124 -0.881 -5.095 1.00 98.38 94 LEU A O 1
ATOM 735 N N . ALA A 1 95 ? 7.060 -0.985 -3.056 1.00 98.06 95 ALA A N 1
ATOM 736 C CA . ALA A 1 95 ? 6.951 -2.428 -2.895 1.00 98.06 95 ALA A CA 1
ATOM 737 C C . ALA A 1 95 ? 6.539 -2.798 -1.471 1.00 98.06 95 ALA A C 1
ATOM 739 O O . ALA A 1 95 ? 6.844 -2.072 -0.525 1.00 98.06 95 ALA A O 1
ATOM 740 N N . LEU A 1 96 ? 5.890 -3.954 -1.334 1.00 97.56 96 LEU A N 1
ATOM 741 C CA . LEU A 1 96 ? 5.566 -4.585 -0.060 1.00 97.56 96 LEU A CA 1
ATOM 742 C C . LEU A 1 96 ? 6.246 -5.953 0.041 1.00 97.56 96 LEU A C 1
ATOM 744 O O . LEU A 1 96 ? 6.158 -6.765 -0.884 1.00 97.56 96 LEU A O 1
ATOM 748 N N . ASP A 1 97 ? 6.899 -6.200 1.171 1.00 96.62 97 ASP A N 1
ATOM 749 C CA . ASP A 1 97 ? 7.511 -7.474 1.538 1.00 96.62 97 ASP A CA 1
ATOM 750 C C . ASP A 1 97 ? 6.441 -8.499 1.933 1.00 96.62 97 ASP A C 1
ATOM 752 O O . ASP A 1 97 ? 5.661 -8.288 2.866 1.00 96.62 97 ASP A O 1
ATOM 756 N N . LEU A 1 98 ? 6.407 -9.639 1.246 1.00 96.38 98 LEU A N 1
ATOM 757 C CA . LEU A 1 98 ? 5.426 -10.686 1.522 1.00 96.38 98 LEU A CA 1
ATOM 758 C C . LEU A 1 98 ? 5.801 -11.561 2.721 1.00 96.38 98 LEU A C 1
ATOM 760 O O . LEU A 1 98 ? 4.929 -12.258 3.241 1.00 96.38 98 LEU A O 1
ATOM 764 N N . ASP A 1 99 ? 7.045 -11.513 3.209 1.00 94.62 99 ASP A N 1
ATOM 765 C CA . ASP A 1 99 ? 7.398 -12.143 4.486 1.00 94.62 99 ASP A CA 1
ATOM 766 C C . ASP A 1 99 ? 6.761 -11.372 5.671 1.00 94.62 99 ASP A C 1
ATOM 768 O O . ASP A 1 99 ? 6.469 -11.975 6.705 1.00 94.62 99 ASP A O 1
ATOM 772 N N . GLN A 1 100 ? 6.441 -10.078 5.502 1.00 94.69 100 GLN A N 1
ATOM 773 C CA . GLN A 1 100 ? 5.675 -9.271 6.471 1.00 94.69 100 GLN A CA 1
ATOM 774 C C . GLN A 1 100 ? 4.146 -9.407 6.308 1.00 94.69 100 GLN A C 1
ATOM 776 O O . GLN A 1 100 ? 3.393 -9.034 7.208 1.00 94.69 100 GLN A O 1
ATOM 781 N N . LEU A 1 101 ? 3.686 -9.945 5.172 1.00 95.12 101 LEU A N 1
ATOM 782 C CA . LEU A 1 101 ? 2.277 -10.034 4.762 1.00 95.12 101 LEU A CA 1
ATOM 783 C C . LEU A 1 101 ? 1.913 -11.480 4.354 1.00 95.12 101 LEU A C 1
ATOM 785 O O . LEU A 1 101 ? 1.555 -11.733 3.198 1.00 95.12 101 LEU A O 1
ATOM 789 N N . PRO A 1 102 ? 2.022 -12.463 5.268 1.00 93.50 102 PRO A N 1
ATOM 790 C CA . PRO A 1 102 ? 1.957 -13.884 4.927 1.00 93.50 102 PRO A CA 1
ATOM 791 C C . PRO A 1 102 ? 0.637 -14.328 4.278 1.00 93.50 102 PRO A C 1
ATOM 793 O O . PRO A 1 102 ? 0.636 -15.284 3.503 1.00 93.50 102 PRO A O 1
ATOM 796 N N . GLU A 1 103 ? -0.486 -13.664 4.549 1.00 95.12 103 GLU A N 1
ATOM 797 C CA . GLU A 1 103 ? -1.776 -13.965 3.923 1.00 95.12 103 GLU A CA 1
ATOM 798 C C . GLU A 1 103 ? -1.789 -13.604 2.431 1.00 95.12 103 GLU A C 1
ATOM 800 O O . GLU A 1 103 ? -2.306 -14.392 1.644 1.00 95.12 103 GLU A O 1
ATOM 805 N N . LEU A 1 104 ? -1.144 -12.503 2.014 1.00 92.94 104 LEU A N 1
ATOM 806 C CA . LEU A 1 104 ? -0.997 -12.166 0.586 1.00 92.94 104 LEU A CA 1
ATOM 807 C C . LEU A 1 104 ? -0.139 -13.192 -0.162 1.00 92.94 104 LEU A C 1
ATOM 809 O O . LEU A 1 104 ? -0.303 -13.411 -1.361 1.00 92.94 104 LEU A O 1
ATOM 813 N N . ARG A 1 105 ? 0.777 -13.855 0.547 1.00 91.69 105 ARG A N 1
ATOM 814 C CA . ARG A 1 105 ? 1.654 -14.871 -0.034 1.00 91.69 105 ARG A CA 1
ATOM 815 C C . ARG A 1 105 ? 0.936 -16.188 -0.340 1.00 91.69 105 ARG A C 1
ATOM 817 O O . ARG A 1 105 ? 1.438 -16.970 -1.145 1.00 91.69 105 ARG A O 1
ATOM 824 N N . GLN A 1 106 ? -0.225 -16.462 0.264 1.00 89.12 106 GLN A N 1
ATOM 825 C CA . GLN A 1 106 ? -0.897 -17.765 0.141 1.00 89.12 106 GLN A CA 1
ATOM 826 C C . GLN A 1 106 ? -1.231 -18.138 -1.312 1.00 89.12 106 GLN A C 1
ATOM 828 O O . GLN A 1 106 ? -1.132 -19.311 -1.670 1.00 89.12 106 GLN A O 1
ATOM 833 N N . GLY A 1 107 ? -1.565 -17.155 -2.155 1.00 85.12 107 GLY A N 1
ATOM 834 C CA . GLY A 1 107 ? -1.826 -17.368 -3.582 1.00 85.12 107 GLY A CA 1
ATOM 835 C C . GLY A 1 107 ? -0.572 -17.445 -4.461 1.00 85.12 107 GLY A C 1
ATOM 836 O O . GLY A 1 107 ? -0.658 -17.915 -5.594 1.00 85.12 107 GLY A O 1
ATOM 837 N N . ARG A 1 108 ? 0.585 -16.983 -3.965 1.00 92.94 108 ARG A N 1
ATOM 838 C CA . ARG A 1 108 ? 1.841 -16.822 -4.725 1.00 92.94 108 ARG A CA 1
ATOM 839 C C . ARG A 1 108 ? 3.062 -17.145 -3.846 1.00 92.94 108 ARG A C 1
ATOM 841 O O . ARG A 1 108 ? 3.830 -16.249 -3.492 1.00 92.94 108 ARG A O 1
ATOM 848 N N . PRO A 1 109 ? 3.251 -18.414 -3.438 1.00 92.19 109 PRO A N 1
ATOM 849 C CA . PRO A 1 109 ? 4.268 -18.803 -2.454 1.00 92.19 109 PRO A CA 1
ATOM 850 C C . PRO A 1 109 ? 5.718 -18.511 -2.880 1.00 92.19 109 PRO A C 1
ATOM 852 O O . PRO A 1 109 ? 6.597 -18.362 -2.021 1.00 92.19 109 PRO A O 1
ATOM 855 N N . GLU A 1 110 ? 5.973 -18.431 -4.185 1.00 93.81 110 GLU A N 1
ATOM 856 C CA . GLU A 1 110 ? 7.257 -18.097 -4.804 1.00 93.81 110 GLU A CA 1
ATOM 857 C C . GLU A 1 110 ? 7.575 -16.596 -4.830 1.00 93.81 110 GLU A C 1
ATOM 859 O O . GLU A 1 110 ? 8.733 -16.225 -5.049 1.00 93.81 110 GLU A O 1
ATOM 864 N N . ALA A 1 111 ? 6.574 -15.741 -4.608 1.00 96.81 111 ALA A N 1
ATOM 865 C CA . ALA A 1 111 ? 6.770 -14.304 -4.556 1.00 96.81 111 ALA A CA 1
ATOM 866 C C . ALA A 1 111 ? 7.379 -13.891 -3.207 1.00 96.81 111 ALA A C 1
ATOM 868 O O . ALA A 1 111 ? 6.965 -14.359 -2.144 1.00 96.81 111 ALA A O 1
ATOM 869 N N . ALA A 1 112 ? 8.370 -13.005 -3.265 1.00 97.00 112 ALA A N 1
ATOM 870 C CA . ALA A 1 112 ? 9.003 -12.394 -2.098 1.00 97.00 112 ALA A CA 1
ATOM 871 C C . ALA A 1 112 ? 8.464 -10.986 -1.821 1.00 97.00 112 ALA A C 1
ATOM 873 O O . ALA A 1 112 ? 8.428 -10.550 -0.678 1.00 97.00 112 ALA A O 1
ATOM 874 N N . ALA A 1 113 ? 8.020 -10.282 -2.860 1.00 97.38 113 ALA A N 1
ATOM 875 C CA . ALA A 1 113 ? 7.458 -8.946 -2.743 1.00 97.38 113 ALA A CA 1
ATOM 876 C C . ALA A 1 113 ? 6.452 -8.684 -3.869 1.00 97.38 113 ALA A C 1
ATOM 878 O O . ALA A 1 113 ? 6.474 -9.348 -4.910 1.00 97.38 113 ALA A O 1
ATOM 879 N N . VAL A 1 114 ? 5.594 -7.687 -3.676 1.00 98.06 114 VAL A N 1
ATOM 880 C CA . VAL A 1 114 ? 4.749 -7.113 -4.729 1.00 98.06 114 VAL A CA 1
ATOM 881 C C . VAL A 1 114 ? 5.126 -5.648 -4.919 1.00 98.06 114 VAL A C 1
ATOM 883 O O . VAL A 1 114 ? 5.193 -4.897 -3.952 1.00 98.06 114 VAL A O 1
ATOM 886 N N . ALA A 1 115 ? 5.422 -5.256 -6.154 1.00 98.38 115 ALA A N 1
ATOM 887 C CA . ALA A 1 115 ? 5.851 -3.916 -6.531 1.00 98.38 115 ALA A CA 1
ATOM 888 C C . ALA A 1 115 ? 4.809 -3.246 -7.430 1.00 98.38 115 ALA A C 1
ATOM 890 O O . ALA A 1 115 ? 4.256 -3.880 -8.330 1.00 98.38 115 ALA A O 1
ATOM 891 N N . LEU A 1 116 ? 4.572 -1.959 -7.203 1.00 98.69 116 LEU A N 1
ATOM 892 C CA . LEU A 1 116 ? 3.657 -1.130 -7.973 1.00 98.69 116 LEU A CA 1
ATOM 893 C C . LEU A 1 116 ? 4.444 -0.143 -8.835 1.00 98.69 116 LEU A C 1
ATOM 895 O O . LEU A 1 116 ? 5.366 0.523 -8.358 1.00 98.69 116 LEU A O 1
ATOM 899 N N . TYR A 1 117 ? 4.038 -0.043 -10.095 1.00 98.75 117 TYR A N 1
ATOM 900 C CA . TYR A 1 117 ? 4.591 0.875 -11.080 1.00 98.75 117 TYR A CA 1
ATOM 901 C C . TYR A 1 117 ? 3.485 1.740 -11.684 1.00 98.75 117 TYR A C 1
ATOM 903 O O . TYR A 1 117 ? 2.353 1.272 -11.833 1.00 98.75 117 TYR A O 1
ATOM 911 N N . LEU A 1 118 ? 3.830 2.969 -12.071 1.00 98.69 118 LEU A N 1
ATOM 912 C CA . LEU A 1 118 ? 2.946 3.918 -12.754 1.00 98.69 118 LEU A CA 1
ATOM 913 C C . LEU A 1 118 ? 3.587 4.446 -14.038 1.00 98.69 118 LEU A C 1
ATOM 915 O O . LEU A 1 118 ? 4.806 4.537 -14.149 1.00 98.69 118 LEU A O 1
ATOM 919 N N . SER A 1 119 ? 2.765 4.818 -15.015 1.00 98.38 119 SER A N 1
ATOM 920 C CA . SER A 1 119 ? 3.187 5.508 -16.240 1.00 98.38 119 SER A CA 1
ATOM 921 C C . SER A 1 119 ? 4.002 6.769 -15.939 1.00 98.38 119 SER A C 1
ATOM 923 O O . SER A 1 119 ? 4.995 7.017 -16.616 1.00 98.38 119 SER A O 1
ATOM 925 N N . SER A 1 120 ? 3.588 7.520 -14.919 1.00 98.25 120 SER A N 1
ATOM 926 C CA . SER A 1 120 ? 4.258 8.689 -14.351 1.00 98.25 120 SER A CA 1
ATOM 927 C C . SER A 1 120 ? 3.759 8.893 -12.921 1.00 98.25 120 SER A C 1
ATOM 929 O O . SER A 1 120 ? 2.554 8.906 -12.669 1.00 98.25 120 SER A O 1
ATOM 931 N N . ILE A 1 121 ? 4.658 9.057 -11.960 1.00 97.44 121 ILE A N 1
ATOM 932 C CA . ILE A 1 121 ? 4.289 9.286 -10.560 1.00 97.44 121 ILE A CA 1
ATOM 933 C C . ILE A 1 121 ? 3.533 10.615 -10.378 1.00 97.44 121 ILE A C 1
ATOM 935 O O . ILE A 1 121 ? 2.629 10.692 -9.539 1.00 97.44 121 ILE A O 1
ATOM 939 N N . ASP A 1 122 ? 3.863 11.620 -11.194 1.00 97.25 122 ASP A N 1
ATOM 940 C CA . ASP A 1 122 ? 3.315 12.981 -11.116 1.00 97.25 122 ASP A CA 1
ATOM 941 C C . ASP A 1 122 ? 2.090 13.206 -12.024 1.00 97.25 122 ASP A C 1
ATOM 943 O O . ASP A 1 122 ? 1.248 14.061 -11.735 1.00 97.25 122 ASP A O 1
ATOM 947 N N . ASP A 1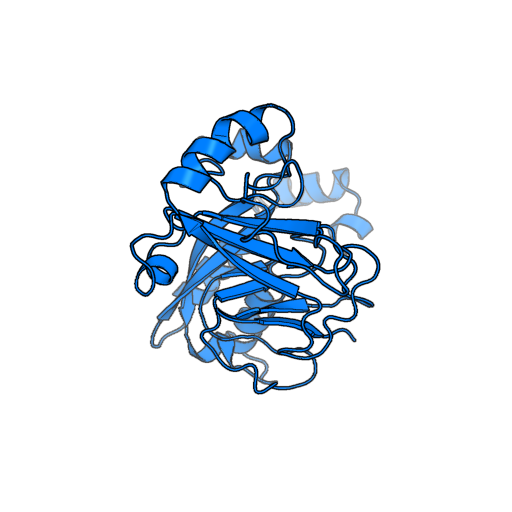 123 ? 1.995 12.461 -13.131 1.00 96.19 123 ASP A N 1
ATOM 948 C CA . ASP A 1 123 ? 1.001 12.654 -14.202 1.00 96.19 123 ASP A CA 1
ATOM 949 C C . ASP A 1 123 ? 0.541 11.309 -14.790 1.00 96.19 123 ASP A C 1
ATOM 951 O O . ASP A 1 123 ? 0.712 11.029 -15.979 1.00 96.19 123 ASP A O 1
ATOM 955 N N . ASN A 1 124 ? 0.007 10.429 -13.939 1.00 94.75 124 ASN A N 1
ATOM 956 C CA . ASN A 1 124 ? -0.669 9.212 -14.390 1.00 94.75 124 ASN A CA 1
ATOM 957 C C . ASN A 1 124 ? -2.177 9.440 -14.498 1.00 94.75 124 ASN A C 1
ATOM 959 O O . ASN A 1 124 ? -2.802 10.124 -13.690 1.00 94.75 124 ASN A O 1
ATOM 963 N N . ALA A 1 125 ? -2.783 8.775 -15.471 1.00 96.31 125 ALA A N 1
ATOM 964 C CA . ALA A 1 125 ? -4.221 8.750 -15.671 1.00 96.31 125 ALA A CA 1
ATOM 965 C C . ALA A 1 125 ? -4.822 7.406 -15.236 1.00 96.31 125 ALA A C 1
ATOM 967 O O . ALA A 1 125 ? -5.777 6.939 -15.849 1.00 96.31 125 ALA A O 1
ATOM 968 N N . ALA A 1 126 ? -4.284 6.761 -14.195 1.00 96.62 126 ALA A N 1
ATOM 969 C CA . ALA A 1 126 ? -4.775 5.487 -13.659 1.00 96.62 126 ALA A CA 1
ATOM 970 C C . ALA A 1 126 ? -6.117 5.629 -12.901 1.00 96.62 126 ALA A C 1
ATOM 972 O O . ALA A 1 126 ? -6.264 5.102 -11.813 1.00 96.62 126 ALA A O 1
ATOM 973 N N . TYR A 1 127 ? -7.108 6.331 -13.457 1.00 94.81 127 TYR A N 1
ATOM 974 C CA . TYR A 1 127 ? -8.419 6.575 -12.832 1.00 94.81 127 TYR A CA 1
ATOM 975 C C . TYR A 1 127 ? -9.459 5.476 -13.106 1.00 94.81 127 TYR A C 1
ATOM 977 O O . TYR A 1 127 ? -10.609 5.602 -12.710 1.00 94.81 127 TYR A O 1
ATOM 985 N N . THR A 1 128 ? -9.103 4.444 -13.876 1.00 94.69 128 THR A N 1
ATOM 986 C CA . THR A 1 128 ? -9.984 3.305 -14.184 1.00 94.69 128 THR A CA 1
ATOM 987 C C . THR A 1 128 ? -9.177 2.007 -14.180 1.00 94.69 128 THR A C 1
ATOM 989 O O . THR A 1 128 ? -8.029 2.008 -14.644 1.00 94.69 128 THR A O 1
ATOM 992 N N . PRO A 1 129 ? -9.761 0.886 -13.723 1.00 96.25 129 PRO A N 1
ATOM 993 C CA . PRO A 1 129 ? -9.155 -0.431 -13.822 1.00 96.25 129 PRO A CA 1
ATOM 994 C C . PRO A 1 129 ? -8.702 -0.747 -15.251 1.00 96.25 129 PRO A C 1
ATOM 996 O O . PRO A 1 129 ? -9.361 -0.385 -16.229 1.00 96.25 129 PRO A O 1
ATOM 999 N N . HIS A 1 130 ? -7.593 -1.476 -15.387 1.00 95.88 130 HIS A N 1
ATOM 1000 C CA . HIS A 1 130 ? -7.118 -2.049 -16.657 1.00 95.88 130 HIS A CA 1
ATOM 1001 C C . HIS A 1 130 ? -6.793 -1.048 -17.776 1.00 95.88 130 HIS A C 1
ATOM 1003 O O . HIS A 1 130 ? -6.606 -1.446 -18.932 1.00 95.88 130 HIS A O 1
ATOM 1009 N N . ASN A 1 131 ? -6.651 0.244 -17.471 1.00 95.25 131 ASN A N 1
ATOM 1010 C CA . ASN A 1 131 ? -6.280 1.247 -18.472 1.00 95.25 131 ASN A CA 1
ATOM 1011 C C . ASN A 1 131 ? -4.775 1.260 -18.822 1.00 95.25 131 ASN A C 1
ATOM 1013 O O . ASN A 1 131 ? -4.357 1.978 -19.733 1.00 95.25 131 ASN A O 1
ATOM 1017 N N . LYS A 1 132 ? -3.990 0.392 -18.163 1.00 96.94 132 LYS A N 1
ATOM 1018 C CA . LYS A 1 132 ? -2.550 0.155 -18.374 1.00 96.94 132 LYS A CA 1
ATOM 1019 C C . LYS A 1 132 ? -1.642 1.318 -17.975 1.00 96.94 132 LYS A C 1
ATOM 1021 O O . LYS A 1 132 ? -0.478 1.310 -18.361 1.00 96.94 132 LYS A O 1
ATOM 1026 N N . GLU A 1 133 ? -2.145 2.302 -17.236 1.00 97.94 133 GLU A N 1
ATOM 1027 C CA . GLU A 1 133 ? -1.333 3.375 -16.640 1.00 97.94 133 GLU A CA 1
ATOM 1028 C C . GLU A 1 133 ? -0.605 2.903 -15.372 1.00 97.94 133 GLU A C 1
ATOM 1030 O O . GLU A 1 133 ? 0.289 3.583 -14.885 1.00 97.94 133 GLU A O 1
ATOM 1035 N N . SER A 1 134 ? -0.950 1.726 -14.855 1.00 98.31 134 SER A N 1
ATOM 1036 C CA . SER A 1 134 ? -0.305 1.096 -13.711 1.00 98.31 134 SER A CA 1
ATOM 1037 C C . SER A 1 134 ? 0.075 -0.350 -14.021 1.00 98.31 134 SER A C 1
ATOM 1039 O O . SER A 1 134 ? -0.437 -0.966 -14.965 1.00 98.31 134 SER A O 1
ATOM 1041 N N . ALA A 1 135 ? 0.985 -0.903 -13.224 1.00 98.38 135 ALA A N 1
ATOM 1042 C CA . ALA A 1 135 ? 1.317 -2.317 -13.269 1.00 98.38 135 ALA A CA 1
ATOM 1043 C C . ALA A 1 135 ? 1.692 -2.851 -11.888 1.00 98.38 135 ALA A C 1
ATOM 1045 O O . ALA A 1 135 ? 2.473 -2.241 -11.156 1.00 98.38 135 ALA A O 1
ATOM 1046 N N . VAL A 1 136 ? 1.183 -4.041 -11.582 1.00 98.12 136 VAL A N 1
ATOM 1047 C CA . VAL A 1 136 ? 1.508 -4.794 -10.370 1.00 98.12 136 VAL A CA 1
ATOM 1048 C C . VAL A 1 136 ? 2.459 -5.924 -10.746 1.00 98.12 136 VAL A C 1
ATOM 1050 O O . VAL A 1 136 ? 2.139 -6.794 -11.558 1.00 98.12 136 VAL A O 1
ATOM 1053 N N . VAL A 1 137 ? 3.665 -5.900 -10.184 1.00 98.25 137 VAL A N 1
ATOM 1054 C CA . VAL A 1 137 ? 4.735 -6.848 -10.495 1.00 98.25 137 VAL A CA 1
ATOM 1055 C C . VAL A 1 137 ? 5.097 -7.642 -9.252 1.00 98.25 137 VAL A C 1
ATOM 1057 O O . VAL A 1 137 ? 5.580 -7.103 -8.262 1.00 98.25 137 VAL A O 1
ATOM 1060 N N . TRP A 1 138 ? 4.931 -8.955 -9.335 1.00 97.88 138 TRP A N 1
ATOM 1061 C CA . TRP A 1 138 ? 5.327 -9.879 -8.280 1.00 97.88 138 TRP A CA 1
ATOM 1062 C C . TRP A 1 138 ? 6.800 -10.247 -8.446 1.00 97.88 138 TRP A C 1
ATOM 1064 O O . TRP A 1 138 ? 7.211 -10.773 -9.487 1.00 97.88 138 TRP A O 1
ATOM 1074 N N . LEU A 1 139 ? 7.600 -9.928 -7.436 1.00 97.94 139 LEU A N 1
ATOM 1075 C CA . LEU A 1 139 ? 9.033 -10.185 -7.421 1.00 97.94 139 LEU A CA 1
ATOM 1076 C C . LEU A 1 139 ? 9.288 -11.596 -6.916 1.00 97.94 139 LEU A C 1
ATOM 1078 O O . LEU A 1 139 ? 8.773 -12.003 -5.874 1.00 97.94 139 LEU A O 1
ATOM 1082 N N . THR A 1 140 ? 10.116 -12.334 -7.643 1.00 96.88 140 THR A N 1
ATOM 1083 C CA . THR A 1 140 ? 10.640 -13.617 -7.170 1.00 96.88 140 THR A CA 1
ATOM 1084 C C . THR A 1 140 ? 11.637 -13.396 -6.032 1.00 96.88 140 THR A C 1
ATOM 1086 O O . THR A 1 140 ? 12.158 -12.295 -5.843 1.00 96.88 140 THR A O 1
ATOM 1089 N N . ARG A 1 141 ? 11.954 -14.458 -5.283 1.00 95.38 141 ARG A N 1
ATOM 1090 C CA . ARG A 1 141 ? 12.983 -14.382 -4.236 1.00 95.38 141 ARG A CA 1
ATOM 1091 C C . ARG A 1 141 ? 14.362 -13.994 -4.774 1.00 95.38 141 ARG A C 1
ATOM 1093 O O . ARG A 1 141 ? 15.034 -13.180 -4.156 1.00 95.38 141 ARG A O 1
ATOM 1100 N N . GLU A 1 142 ? 14.736 -14.508 -5.943 1.00 96.00 142 GLU A N 1
ATOM 1101 C CA . GLU A 1 142 ? 15.999 -14.161 -6.608 1.00 96.00 142 GLU A CA 1
ATOM 1102 C C . GLU A 1 142 ? 16.070 -12.663 -6.949 1.00 96.00 142 GLU A C 1
ATOM 1104 O O . GLU A 1 142 ? 17.070 -12.005 -6.669 1.00 96.00 142 GLU A O 1
ATOM 1109 N N . GLU A 1 143 ? 14.990 -12.093 -7.491 1.00 97.00 143 GLU A N 1
ATOM 1110 C CA . GLU A 1 143 ? 14.926 -10.657 -7.799 1.00 97.00 143 GLU A CA 1
ATOM 1111 C C . GLU A 1 143 ? 14.981 -9.791 -6.539 1.00 97.00 143 GLU A C 1
ATOM 1113 O O . GLU A 1 143 ? 15.651 -8.761 -6.537 1.00 97.00 143 GLU A O 1
ATOM 1118 N N . ALA A 1 144 ? 14.313 -10.212 -5.464 1.00 95.62 144 ALA A N 1
ATOM 1119 C CA . ALA A 1 144 ? 14.359 -9.521 -4.180 1.00 95.62 144 ALA A CA 1
ATOM 1120 C C . ALA A 1 144 ? 15.761 -9.551 -3.542 1.00 95.62 144 ALA A C 1
ATOM 1122 O O . ALA A 1 144 ? 16.241 -8.527 -3.052 1.00 95.62 144 ALA A O 1
ATOM 1123 N N . GLU A 1 145 ? 16.450 -10.693 -3.589 1.00 95.06 145 GLU A N 1
ATOM 1124 C CA . GLU A 1 145 ? 17.834 -10.828 -3.117 1.00 95.06 145 GLU A CA 1
ATOM 1125 C C . GLU A 1 145 ? 18.798 -9.957 -3.936 1.00 95.06 145 GLU A C 1
ATOM 1127 O O . GLU A 1 145 ? 19.662 -9.283 -3.371 1.00 95.06 145 GLU A O 1
ATOM 1132 N N . ALA A 1 146 ? 18.615 -9.901 -5.260 1.00 96.06 146 ALA A N 1
ATOM 1133 C CA . ALA A 1 146 ? 19.392 -9.031 -6.141 1.00 96.06 146 ALA A CA 1
ATOM 1134 C C . ALA A 1 146 ? 19.110 -7.536 -5.903 1.00 96.06 146 ALA A C 1
ATOM 1136 O O . ALA A 1 146 ? 19.972 -6.690 -6.152 1.00 96.06 146 ALA A O 1
ATOM 1137 N N . TRP A 1 147 ? 17.914 -7.200 -5.416 1.00 95.69 147 TRP A N 1
ATOM 1138 C CA . TRP A 1 147 ? 17.502 -5.830 -5.134 1.00 95.69 147 TRP A CA 1
ATOM 1139 C C . TRP A 1 147 ? 18.105 -5.267 -3.844 1.00 95.69 147 TRP A C 1
ATOM 1141 O O . TRP A 1 147 ? 18.460 -4.089 -3.799 1.00 95.69 147 TRP A O 1
ATOM 1151 N N . ALA A 1 148 ? 18.268 -6.098 -2.812 1.00 90.50 148 ALA A N 1
ATOM 1152 C CA . ALA A 1 148 ? 18.775 -5.691 -1.500 1.00 90.50 148 ALA A CA 1
ATOM 1153 C C . ALA A 1 148 ? 20.037 -4.790 -1.536 1.00 90.50 148 ALA A C 1
ATOM 1155 O O . ALA A 1 148 ? 20.005 -3.719 -0.925 1.00 90.50 148 ALA A O 1
ATOM 1156 N N . PRO A 1 149 ? 21.128 -5.126 -2.262 1.00 90.56 149 PRO A N 1
ATOM 1157 C CA . PRO A 1 149 ? 22.309 -4.260 -2.322 1.00 90.56 149 PRO A CA 1
ATOM 1158 C C . PRO A 1 149 ? 22.074 -2.937 -3.067 1.00 90.56 149 PRO A C 1
ATOM 1160 O O . PRO A 1 149 ? 22.746 -1.953 -2.771 1.00 90.56 149 PRO A O 1
ATOM 1163 N N . LEU A 1 150 ? 21.138 -2.892 -4.021 1.00 90.62 150 LEU A N 1
ATOM 1164 C CA . LEU A 1 150 ? 20.813 -1.674 -4.769 1.00 90.62 150 LEU A CA 1
ATOM 1165 C C . LEU A 1 150 ? 20.051 -0.679 -3.888 1.00 90.62 150 LEU A C 1
ATOM 1167 O O . LEU A 1 150 ? 20.381 0.503 -3.863 1.00 90.62 150 LEU A O 1
ATOM 1171 N N . ARG A 1 151 ? 19.099 -1.179 -3.093 1.00 91.62 151 ARG A N 1
ATOM 1172 C CA . ARG A 1 151 ? 18.363 -0.376 -2.104 1.00 91.62 151 ARG A CA 1
ATOM 1173 C C . ARG A 1 151 ? 19.266 0.215 -1.035 1.00 91.62 151 ARG A C 1
ATOM 1175 O O . ARG A 1 151 ? 19.011 1.311 -0.569 1.00 91.62 151 ARG A O 1
ATOM 1182 N N . ALA A 1 152 ? 20.322 -0.493 -0.643 1.00 87.75 152 ALA A N 1
ATOM 1183 C CA . ALA A 1 152 ? 21.265 0.029 0.341 1.00 87.75 152 ALA A CA 1
ATOM 1184 C C . ALA A 1 152 ? 22.028 1.273 -0.162 1.00 87.75 152 ALA A C 1
ATOM 1186 O O . ALA A 1 152 ? 22.499 2.062 0.653 1.00 87.75 152 ALA A O 1
ATOM 1187 N N . ALA A 1 153 ? 22.169 1.444 -1.482 1.00 89.38 153 ALA A N 1
ATOM 1188 C CA . ALA A 1 153 ? 22.857 2.588 -2.079 1.00 89.38 153 ALA A CA 1
ATOM 1189 C C . ALA A 1 153 ? 21.952 3.821 -2.242 1.00 89.38 153 ALA A C 1
ATOM 1191 O O . ALA A 1 153 ? 22.437 4.946 -2.137 1.00 89.38 153 ALA A O 1
ATOM 1192 N N . ASP A 1 154 ? 20.666 3.602 -2.501 1.00 91.38 154 ASP A N 1
ATOM 1193 C CA . ASP A 1 154 ? 19.645 4.637 -2.679 1.00 91.38 154 ASP A CA 1
ATOM 1194 C C . ASP A 1 154 ? 18.316 4.121 -2.101 1.00 91.38 154 ASP A C 1
ATOM 1196 O O . ASP A 1 154 ? 17.463 3.583 -2.828 1.00 91.38 154 ASP A O 1
ATOM 1200 N N . PRO A 1 155 ? 18.192 4.165 -0.761 1.00 88.00 155 PRO A N 1
ATOM 1201 C CA . PRO A 1 155 ? 17.013 3.666 -0.082 1.00 88.00 155 PRO A CA 1
ATOM 1202 C C . PRO A 1 155 ? 15.839 4.606 -0.335 1.00 88.00 155 PRO A C 1
ATOM 1204 O O . PRO A 1 155 ? 15.972 5.826 -0.262 1.00 88.00 155 PRO A O 1
ATOM 1207 N N . GLY A 1 156 ? 14.675 4.018 -0.603 1.00 92.69 156 GLY A N 1
ATOM 1208 C CA . GLY A 1 156 ? 13.414 4.737 -0.465 1.00 92.69 156 GLY A CA 1
ATOM 1209 C C . GLY A 1 156 ? 13.035 4.900 1.006 1.00 92.69 156 GLY A C 1
ATOM 1210 O O . GLY A 1 156 ? 13.751 4.455 1.909 1.00 92.69 156 GLY A O 1
ATOM 1211 N N . ASP A 1 157 ? 11.853 5.454 1.251 1.00 94.25 157 ASP A N 1
ATOM 1212 C CA . ASP A 1 157 ? 11.296 5.499 2.599 1.00 94.25 157 ASP A CA 1
ATOM 1213 C C . ASP A 1 157 ? 10.788 4.106 2.972 1.00 94.25 157 ASP A C 1
ATOM 1215 O O . ASP A 1 157 ? 9.884 3.561 2.330 1.00 94.25 157 ASP A O 1
ATOM 1219 N N . GLY A 1 158 ? 11.364 3.524 4.024 1.00 94.06 158 GLY A N 1
ATOM 1220 C CA . GLY A 1 158 ? 10.910 2.245 4.559 1.00 94.06 158 GLY A CA 1
ATOM 1221 C C . GLY A 1 158 ? 9.460 2.325 5.037 1.00 94.06 158 GLY A C 1
ATOM 1222 O O . GLY A 1 158 ? 9.035 3.328 5.617 1.00 94.06 158 GLY A O 1
ATOM 1223 N N . LEU A 1 159 ? 8.698 1.258 4.815 1.00 95.12 159 LEU A N 1
ATOM 1224 C CA . LEU A 1 159 ? 7.325 1.158 5.297 1.00 95.12 159 LEU A CA 1
ATOM 1225 C C . LEU A 1 159 ? 7.275 0.293 6.555 1.00 95.12 159 LEU A C 1
ATOM 1227 O O . LEU A 1 159 ? 7.827 -0.805 6.607 1.00 95.12 159 LEU A O 1
ATOM 1231 N N . LEU A 1 160 ? 6.583 0.801 7.566 1.00 94.00 160 LEU A N 1
ATOM 1232 C CA . LEU A 1 160 ? 6.235 0.066 8.769 1.00 94.00 160 LEU A CA 1
ATOM 1233 C C . LEU A 1 160 ? 4.906 -0.646 8.542 1.00 94.00 160 LEU A C 1
ATOM 1235 O O . LEU A 1 160 ? 3.952 -0.061 8.021 1.00 94.00 160 LEU A O 1
ATOM 1239 N N . VAL A 1 161 ? 4.874 -1.912 8.947 1.00 94.50 161 VAL A N 1
ATOM 1240 C CA . VAL A 1 161 ? 3.767 -2.835 8.712 1.00 94.50 161 VAL A CA 1
ATOM 1241 C C . VAL A 1 161 ? 3.274 -3.344 10.060 1.00 94.50 161 VAL A C 1
ATOM 1243 O O . VAL A 1 161 ? 3.998 -4.028 10.778 1.00 94.50 161 VAL A O 1
ATOM 1246 N N . GLU A 1 162 ? 2.033 -3.019 10.413 1.00 95.06 162 GLU A N 1
ATOM 1247 C CA . GLU A 1 162 ? 1.435 -3.441 11.680 1.00 95.06 162 GLU A CA 1
ATOM 1248 C C . GLU A 1 162 ? 0.177 -4.278 11.445 1.00 95.06 162 GLU A C 1
ATOM 1250 O O . GLU A 1 162 ? -0.818 -3.793 10.905 1.00 95.06 162 GLU A O 1
ATOM 1255 N N . ALA A 1 163 ? 0.188 -5.529 11.909 1.00 96.25 163 ALA A N 1
ATOM 1256 C CA . ALA A 1 163 ? -0.988 -6.392 11.863 1.00 96.25 163 ALA A CA 1
ATOM 1257 C C . ALA A 1 163 ? -2.087 -5.895 12.819 1.00 96.25 163 ALA A C 1
ATOM 1259 O O . ALA A 1 163 ? -1.831 -5.579 13.991 1.00 96.25 163 ALA A O 1
ATOM 1260 N N . VAL A 1 164 ? -3.327 -5.865 12.329 1.00 96.56 164 VAL A N 1
ATOM 1261 C CA . VAL A 1 164 ? -4.520 -5.496 13.098 1.00 96.56 164 VAL A CA 1
ATOM 1262 C C . VAL A 1 164 ? -5.681 -6.407 12.718 1.00 96.56 164 VAL A C 1
ATOM 1264 O O . VAL A 1 164 ? -6.044 -6.510 11.550 1.00 96.56 164 VAL A O 1
ATOM 1267 N N . ASP A 1 165 ? -6.316 -7.025 13.712 1.00 97.94 165 ASP A N 1
ATOM 1268 C CA . ASP A 1 165 ? -7.544 -7.792 13.500 1.00 97.94 165 ASP A CA 1
ATOM 1269 C C . ASP A 1 165 ? -8.763 -6.896 13.730 1.00 97.94 165 ASP A C 1
ATOM 1271 O O . ASP A 1 165 ? -9.035 -6.485 14.861 1.00 97.94 165 ASP A O 1
ATOM 1275 N N . VAL A 1 166 ? -9.519 -6.614 12.668 1.00 97.31 166 VAL A N 1
ATOM 1276 C CA . VAL A 1 166 ? -10.710 -5.750 12.699 1.00 97.31 166 VAL A CA 1
ATOM 1277 C C . VAL A 1 166 ? -11.983 -6.556 12.423 1.00 97.31 166 VAL A C 1
ATOM 1279 O O . VAL A 1 166 ? -11.936 -7.506 11.644 1.00 97.31 166 VAL A O 1
ATOM 1282 N N . PRO A 1 167 ? -13.143 -6.221 13.017 1.00 96.81 167 PRO A N 1
ATOM 1283 C CA . PRO A 1 167 ? -14.422 -6.792 12.604 1.00 96.81 167 PRO A CA 1
ATOM 1284 C C . PRO A 1 167 ? -14.642 -6.615 11.098 1.00 96.81 167 PRO A C 1
ATOM 1286 O O . PRO A 1 167 ? -14.604 -5.489 10.604 1.00 96.81 167 PRO A O 1
ATOM 1289 N N . SER A 1 168 ? -14.926 -7.695 10.368 1.00 96.44 168 SER A N 1
ATOM 1290 C CA . SER A 1 168 ? -15.050 -7.647 8.901 1.00 96.44 168 SER A CA 1
ATOM 1291 C C . SER A 1 168 ? -16.130 -6.661 8.436 1.00 96.44 168 SER A C 1
ATOM 1293 O O . SER A 1 168 ? -15.974 -6.004 7.413 1.00 96.44 168 SER A O 1
ATOM 1295 N N . ALA A 1 169 ? -17.201 -6.500 9.222 1.00 95.25 169 ALA A N 1
ATOM 1296 C CA . ALA A 1 169 ? -18.279 -5.548 8.950 1.00 95.25 169 ALA A CA 1
ATOM 1297 C C . ALA A 1 169 ? -17.812 -4.080 8.925 1.00 95.25 169 ALA A C 1
ATOM 1299 O O . ALA A 1 169 ? -18.430 -3.256 8.257 1.00 95.25 169 ALA A O 1
ATOM 1300 N N . ALA A 1 170 ? -16.713 -3.744 9.609 1.00 95.44 170 ALA A N 1
ATOM 1301 C CA . ALA A 1 170 ? -16.168 -2.390 9.604 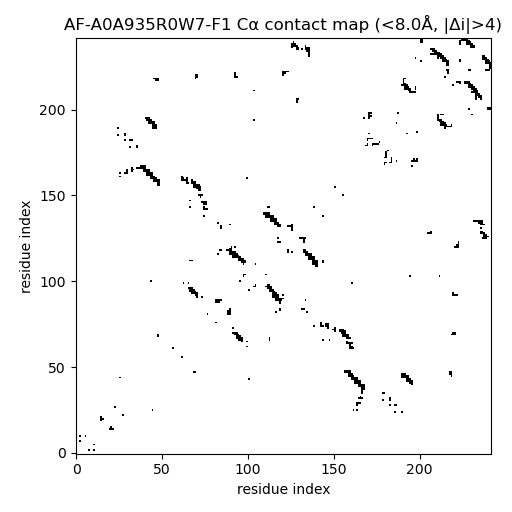1.00 95.44 170 ALA A CA 1
ATOM 1302 C C . ALA A 1 170 ? -15.595 -1.984 8.239 1.00 95.44 170 ALA A C 1
ATOM 1304 O O . ALA A 1 170 ? -15.450 -0.797 7.989 1.00 95.44 170 ALA A O 1
ATOM 1305 N N . LEU A 1 171 ? -15.306 -2.927 7.337 1.00 95.19 171 LEU A N 1
ATOM 1306 C CA . LEU A 1 171 ? -14.827 -2.623 5.983 1.00 95.19 171 LEU A CA 1
ATOM 1307 C C . LEU A 1 171 ? -15.960 -2.191 5.035 1.00 95.19 171 LEU A C 1
ATOM 1309 O O . LEU A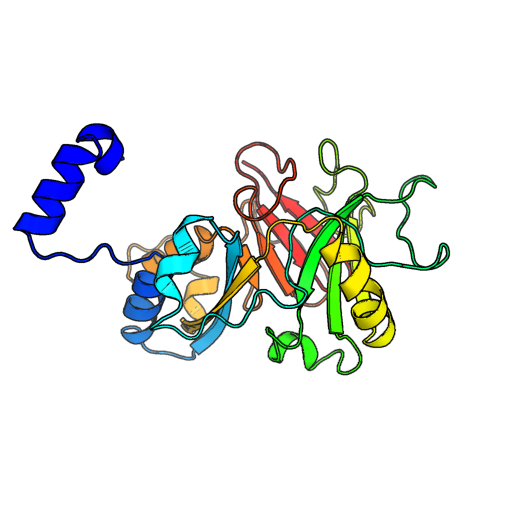 1 171 ? -15.686 -1.590 4.007 1.00 95.19 171 LEU A O 1
ATOM 1313 N N . TYR A 1 172 ? -17.222 -2.436 5.404 1.00 92.50 172 TYR A N 1
ATOM 1314 C CA . TYR A 1 172 ? -18.402 -2.194 4.558 1.00 92.50 172 TYR A CA 1
ATOM 1315 C C . TYR A 1 172 ? -19.401 -1.199 5.172 1.00 92.50 172 TYR A C 1
ATOM 1317 O O . TYR A 1 172 ? -20.527 -1.071 4.701 1.00 92.50 172 TYR A O 1
ATOM 1325 N N . SER A 1 173 ? -19.038 -0.545 6.277 1.00 85.94 173 SER A N 1
ATOM 1326 C CA . SER A 1 173 ? -19.966 0.270 7.063 1.00 85.94 173 SER A CA 1
ATOM 1327 C C . SER A 1 173 ? -20.262 1.615 6.393 1.00 85.94 173 SER A C 1
ATOM 1329 O O . SER A 1 173 ? -19.495 2.563 6.547 1.00 85.94 173 SER A O 1
ATOM 1331 N N . SER A 1 174 ? -21.422 1.738 5.752 1.00 71.56 174 SER A N 1
ATOM 1332 C CA . SER A 1 174 ? -21.941 3.004 5.226 1.00 71.56 174 SER A CA 1
ATOM 1333 C C . SER A 1 174 ? -22.859 3.698 6.249 1.00 71.56 174 SER A C 1
ATOM 1335 O O . SER A 1 174 ? -23.888 3.149 6.625 1.00 71.56 174 SER A O 1
ATOM 1337 N N . GLU A 1 175 ? -22.495 4.913 6.665 1.00 68.75 175 GLU A N 1
ATOM 1338 C CA . GLU A 1 175 ? -23.405 5.969 7.170 1.00 68.75 175 GLU A CA 1
ATOM 1339 C C . GLU A 1 175 ? -24.024 5.896 8.589 1.00 68.75 175 GLU A C 1
ATOM 1341 O O . GLU A 1 175 ? -24.609 6.891 9.012 1.00 68.75 175 GLU A O 1
ATOM 1346 N N . ASP A 1 176 ? -23.863 4.828 9.379 1.00 75.19 176 ASP A N 1
ATOM 1347 C CA . ASP A 1 176 ? -24.439 4.787 10.744 1.00 75.19 176 ASP A CA 1
ATOM 1348 C C . ASP A 1 176 ? -23.539 5.409 11.833 1.00 75.19 176 ASP A C 1
ATOM 1350 O O . ASP A 1 176 ? -22.377 5.044 11.972 1.00 75.19 176 ASP A O 1
ATOM 1354 N N . ASP A 1 177 ? -24.083 6.252 12.719 1.00 70.12 177 ASP A N 1
ATOM 1355 C CA . ASP A 1 177 ? -23.371 6.765 13.904 1.00 70.12 177 ASP A CA 1
ATOM 1356 C C . ASP A 1 177 ? -23.185 5.667 14.973 1.00 70.12 177 ASP A C 1
ATOM 1358 O O . ASP A 1 177 ? -23.940 5.542 15.942 1.00 70.12 177 ASP A O 1
ATOM 1362 N N . GLY A 1 178 ? -22.152 4.840 14.805 1.00 90.38 178 GLY A N 1
ATOM 1363 C CA . GLY A 1 178 ? -21.819 3.758 15.726 1.00 90.38 178 GLY A CA 1
ATOM 1364 C C . GLY A 1 178 ? -20.330 3.433 15.779 1.00 90.38 178 GLY A C 1
ATOM 1365 O O . GLY A 1 178 ? -19.524 3.904 14.981 1.00 90.38 178 GLY A O 1
ATOM 1366 N N . ALA A 1 179 ? -19.953 2.571 16.724 1.00 91.69 179 ALA A N 1
ATOM 1367 C CA . ALA A 1 179 ? -18.559 2.168 16.908 1.00 91.69 179 ALA A CA 1
ATOM 1368 C C . ALA A 1 179 ? -17.968 1.445 15.677 1.00 91.69 179 ALA A C 1
ATOM 1370 O O . ALA A 1 179 ? -16.771 1.555 15.427 1.00 91.69 179 ALA A O 1
ATOM 1371 N N . LEU A 1 180 ? -18.798 0.755 14.880 1.00 93.12 180 LEU A N 1
ATOM 1372 C CA . LEU A 1 180 ? -18.373 0.171 13.601 1.00 93.12 180 LEU A CA 1
ATOM 1373 C C . LEU A 1 180 ? -18.014 1.240 12.567 1.00 93.12 180 LEU A C 1
ATOM 1375 O O . LEU A 1 180 ? -16.999 1.103 11.894 1.00 93.12 180 LEU A O 1
ATOM 1379 N N . HIS A 1 181 ? -18.790 2.318 12.479 1.00 93.50 181 HIS A N 1
ATOM 1380 C CA . HIS A 1 181 ? -18.498 3.421 11.570 1.00 93.50 181 HIS A CA 1
ATOM 1381 C C . HIS A 1 181 ? -17.323 4.276 12.054 1.00 93.50 181 HIS A C 1
ATOM 1383 O O . HIS A 1 181 ? -16.513 4.730 11.251 1.00 93.50 181 HIS A O 1
ATOM 1389 N N . GLU A 1 182 ? -17.155 4.461 13.369 1.00 93.88 182 GLU A N 1
ATOM 1390 C CA . GLU A 1 182 ? -15.916 5.036 13.905 1.00 93.88 182 GLU A CA 1
ATOM 1391 C C . GLU A 1 182 ? -14.706 4.196 13.485 1.00 93.88 182 GLU A C 1
ATOM 1393 O O . GLU A 1 182 ? -13.718 4.752 13.008 1.00 93.88 182 GLU A O 1
ATOM 1398 N N . LEU A 1 183 ? -14.798 2.869 13.605 1.00 95.38 183 LEU A N 1
ATOM 1399 C CA . LEU A 1 183 ? -13.725 1.983 13.176 1.00 95.38 183 LEU A CA 1
ATOM 1400 C C . LEU A 1 183 ? -13.496 2.058 11.661 1.00 95.38 183 LEU A C 1
ATOM 1402 O O . LEU A 1 183 ? -12.351 2.165 11.242 1.00 95.38 183 LEU A O 1
ATOM 1406 N N . HIS A 1 184 ? -14.559 2.083 10.856 1.00 96.19 184 HIS A N 1
ATOM 1407 C CA . HIS A 1 184 ? -14.486 2.269 9.406 1.00 96.19 184 HIS A CA 1
ATOM 1408 C C . HIS A 1 184 ? -13.713 3.539 9.035 1.00 96.19 184 HIS A C 1
ATOM 1410 O O . HIS A 1 184 ? -12.765 3.478 8.257 1.00 96.19 184 HIS A O 1
ATOM 1416 N N . ARG A 1 185 ? -14.042 4.678 9.662 1.00 95.25 185 ARG A N 1
ATOM 1417 C CA . ARG A 1 185 ? -13.333 5.949 9.443 1.00 95.25 185 ARG A CA 1
ATOM 1418 C C . ARG A 1 185 ? -11.865 5.882 9.850 1.00 95.25 185 ARG A C 1
ATOM 1420 O O . ARG A 1 185 ? -11.029 6.459 9.170 1.00 95.25 185 ARG A O 1
ATOM 1427 N N . LEU A 1 186 ? -11.542 5.190 10.944 1.00 96.00 186 LEU A N 1
ATOM 1428 C CA . LEU A 1 186 ? -10.152 5.012 11.371 1.00 96.00 186 LEU A CA 1
ATOM 1429 C C . LEU A 1 186 ? -9.359 4.118 10.415 1.00 96.00 186 LEU A C 1
ATOM 1431 O O . LEU A 1 186 ? -8.193 4.407 10.183 1.00 96.00 186 LEU A O 1
ATOM 1435 N N . ILE A 1 187 ? -9.975 3.065 9.869 1.00 97.06 187 ILE A N 1
ATOM 1436 C CA . ILE A 1 187 ? -9.358 2.209 8.845 1.00 97.06 187 ILE A CA 1
ATOM 1437 C C . ILE A 1 187 ? -9.127 3.013 7.563 1.00 97.06 187 ILE A C 1
ATOM 1439 O O . ILE A 1 187 ? -8.053 2.919 6.978 1.00 97.06 187 ILE A O 1
ATOM 1443 N N . TYR A 1 188 ? -10.119 3.800 7.139 1.00 96.38 188 TYR A N 1
ATOM 1444 C CA . TYR A 1 188 ? -10.021 4.651 5.955 1.00 96.38 188 TYR A CA 1
ATOM 1445 C C . TYR A 1 188 ? -8.942 5.733 6.098 1.00 96.38 188 TYR A C 1
ATOM 1447 O O . TYR A 1 188 ? -8.226 6.003 5.148 1.00 96.38 188 TYR A O 1
ATOM 1455 N N . ALA A 1 189 ? -8.785 6.309 7.293 1.00 96.25 189 ALA A N 1
ATOM 1456 C CA . ALA A 1 189 ? -7.795 7.349 7.574 1.00 96.25 189 ALA A CA 1
ATOM 1457 C C . ALA A 1 189 ? -6.352 6.831 7.753 1.00 96.25 189 ALA A C 1
ATOM 1459 O O . ALA A 1 189 ? -5.470 7.604 8.134 1.00 96.25 189 ALA A O 1
ATOM 1460 N N . LEU A 1 190 ? -6.102 5.530 7.568 1.00 97.31 190 LEU A N 1
ATOM 1461 C CA . LEU A 1 190 ? -4.738 5.008 7.530 1.00 97.31 190 LEU A CA 1
ATOM 1462 C C . LEU A 1 190 ? -4.061 5.452 6.224 1.00 97.31 190 LEU A C 1
ATOM 1464 O O . LEU A 1 190 ? -4.687 5.302 5.178 1.00 97.31 190 LEU A O 1
ATOM 1468 N N . PRO A 1 191 ? -2.777 5.870 6.252 1.00 97.62 191 PRO A N 1
ATOM 1469 C CA . PRO A 1 191 ? -2.036 6.200 5.031 1.00 97.62 191 PRO A CA 1
ATOM 1470 C C . PRO A 1 191 ? -2.059 5.067 4.001 1.00 97.62 191 PRO A C 1
ATOM 1472 O O . PRO A 1 191 ? -2.162 5.280 2.800 1.00 97.62 191 PRO A O 1
ATOM 1475 N N . GLY A 1 192 ? -2.003 3.821 4.470 1.00 98.12 192 GLY A N 1
ATOM 1476 C CA . GLY A 1 192 ? -2.419 2.692 3.661 1.00 98.12 192 GLY A CA 1
ATOM 1477 C C . GLY A 1 192 ? -2.722 1.459 4.482 1.00 98.12 192 GLY A C 1
ATOM 1478 O O . GLY A 1 192 ? -2.461 1.388 5.688 1.00 98.12 192 GLY A O 1
ATOM 1479 N N . ARG A 1 193 ? -3.287 0.463 3.808 1.00 98.12 193 ARG A N 1
ATOM 1480 C CA . ARG A 1 193 ? -3.530 -0.853 4.385 1.00 98.12 193 ARG A CA 1
ATOM 1481 C C . ARG A 1 193 ? -3.486 -1.956 3.344 1.00 98.12 193 ARG A C 1
ATOM 1483 O O . ARG A 1 193 ? -3.997 -1.776 2.242 1.00 98.12 193 ARG A O 1
ATOM 1490 N N . ALA A 1 194 ? -2.977 -3.115 3.737 1.00 98.12 194 ALA A N 1
ATOM 1491 C CA . ALA A 1 194 ? -3.097 -4.345 2.966 1.00 98.12 194 ALA A CA 1
ATOM 1492 C C . ALA A 1 194 ? -4.198 -5.259 3.518 1.00 98.12 194 ALA A C 1
ATOM 1494 O O . ALA A 1 194 ? -4.494 -5.225 4.719 1.00 98.12 194 ALA A O 1
ATOM 1495 N N . LEU A 1 195 ? -4.753 -6.096 2.636 1.00 97.25 195 LEU A N 1
ATOM 1496 C CA . LEU A 1 195 ? -5.834 -7.057 2.880 1.00 97.25 195 LEU A CA 1
ATOM 1497 C C . LEU A 1 195 ? -7.172 -6.431 3.301 1.00 97.25 195 LEU A C 1
ATOM 1499 O O . LEU A 1 195 ? -7.338 -5.214 3.417 1.00 97.25 195 LEU A O 1
ATOM 1503 N N . GLY A 1 196 ? -8.159 -7.300 3.525 1.00 95.62 196 GLY A N 1
ATOM 1504 C CA . GLY A 1 196 ? -9.542 -6.928 3.790 1.00 95.62 196 GLY A CA 1
ATOM 1505 C C . GLY A 1 196 ? -10.322 -6.765 2.489 1.00 95.62 196 GLY A C 1
ATOM 1506 O O . GLY A 1 196 ? -10.170 -7.553 1.566 1.00 95.62 196 GLY A O 1
ATOM 1507 N N . ALA A 1 197 ? -11.172 -5.749 2.436 1.00 95.75 197 ALA A N 1
ATOM 1508 C CA . ALA A 1 197 ? -11.938 -5.359 1.257 1.00 95.75 197 ALA A CA 1
ATOM 1509 C C . ALA A 1 197 ? -11.691 -3.874 0.997 1.00 95.75 197 ALA A C 1
ATOM 1511 O O . ALA A 1 197 ? -11.431 -3.176 1.979 1.00 95.75 197 ALA A O 1
ATOM 1512 N N . PRO A 1 198 ? -11.729 -3.378 -0.249 1.00 96.31 198 PRO A N 1
ATOM 1513 C CA . PRO A 1 198 ? -11.539 -1.959 -0.550 1.00 96.31 198 PRO A CA 1
ATOM 1514 C C . PRO A 1 198 ? -12.590 -1.085 0.155 1.00 96.31 198 PRO A C 1
ATOM 1516 O O . PRO A 1 198 ? -13.736 -1.494 0.332 1.00 96.31 198 PRO A O 1
ATOM 1519 N N . ILE A 1 199 ? -12.185 0.117 0.576 1.00 95.88 199 ILE A N 1
ATOM 1520 C CA . ILE A 1 199 ? -13.094 1.167 1.054 1.00 95.88 199 ILE A CA 1
ATOM 1521 C C . ILE A 1 199 ? -13.110 2.255 -0.017 1.00 95.88 199 ILE A C 1
ATOM 1523 O O . ILE A 1 199 ? -12.164 3.038 -0.135 1.00 95.88 199 ILE A O 1
ATOM 1527 N N . TRP A 1 200 ? -14.167 2.236 -0.820 1.00 95.12 200 TRP A N 1
ATOM 1528 C CA . TRP A 1 200 ? -14.329 3.064 -2.010 1.00 95.12 200 TRP A CA 1
ATOM 1529 C C . TRP A 1 200 ? -14.634 4.526 -1.691 1.00 95.12 200 TRP A C 1
ATOM 1531 O O . TRP A 1 200 ? -15.378 4.813 -0.752 1.00 95.12 200 TRP A O 1
ATOM 1541 N N . LEU A 1 201 ? -14.103 5.436 -2.511 1.00 92.81 201 LEU A N 1
ATOM 1542 C CA . LEU A 1 201 ? -14.324 6.873 -2.383 1.00 92.81 201 LEU A CA 1
ATOM 1543 C C . LEU A 1 201 ? -15.542 7.342 -3.186 1.00 92.81 201 LEU A C 1
ATOM 1545 O O . LEU A 1 201 ? -16.392 8.057 -2.661 1.00 92.81 201 LEU A O 1
ATOM 1549 N N . GLN A 1 202 ? -15.634 6.930 -4.453 1.00 87.75 202 GLN A N 1
ATOM 1550 C CA . GLN A 1 202 ? -16.658 7.390 -5.404 1.00 87.75 202 GLN A CA 1
ATOM 1551 C C . GLN A 1 202 ? -17.666 6.300 -5.807 1.00 87.75 202 GLN A C 1
ATOM 1553 O O . GLN A 1 202 ? -18.571 6.548 -6.604 1.00 87.75 202 GLN A O 1
ATOM 1558 N N . GLY A 1 203 ? -17.546 5.105 -5.228 1.00 86.88 203 GLY A N 1
ATOM 1559 C CA . GLY A 1 203 ? -18.373 3.943 -5.540 1.00 86.88 203 GLY A CA 1
ATOM 1560 C C . GLY A 1 203 ? -17.528 2.728 -5.899 1.00 86.88 203 GLY A C 1
ATOM 1561 O O . GLY A 1 203 ? -16.340 2.848 -6.195 1.00 86.88 203 GLY A O 1
ATOM 1562 N N . ASP A 1 204 ? -18.159 1.559 -5.825 1.00 83.44 204 ASP A N 1
ATOM 1563 C CA . ASP A 1 204 ? -17.524 0.293 -6.178 1.00 83.44 204 ASP A CA 1
ATOM 1564 C C . ASP A 1 204 ? -17.207 0.253 -7.674 1.00 83.44 204 ASP A C 1
ATOM 1566 O O . ASP A 1 204 ? -18.070 0.541 -8.511 1.00 83.44 204 ASP A O 1
ATOM 1570 N N . GLU A 1 205 ? -15.975 -0.118 -7.997 1.00 78.94 205 GLU A N 1
ATOM 1571 C CA . GLU A 1 205 ? -15.539 -0.363 -9.361 1.00 78.94 205 GLU A CA 1
ATOM 1572 C C . GLU A 1 205 ? -15.224 -1.845 -9.523 1.00 78.94 205 GLU A C 1
ATOM 1574 O O . GLU A 1 205 ? -14.418 -2.413 -8.778 1.00 78.94 205 GLU A O 1
ATOM 1579 N N . ASP A 1 206 ? -15.855 -2.459 -10.531 1.00 81.00 206 ASP A N 1
ATOM 1580 C CA . ASP A 1 206 ? -15.538 -3.821 -10.951 1.00 81.00 206 ASP A CA 1
ATOM 1581 C C . ASP A 1 206 ? -14.112 -3.841 -11.499 1.00 81.00 206 ASP A C 1
ATOM 1583 O O . ASP A 1 206 ? -13.824 -3.524 -12.654 1.00 81.00 206 ASP A O 1
ATOM 1587 N N . SER A 1 207 ? -13.210 -4.130 -10.581 1.00 78.06 207 SER A N 1
ATOM 1588 C CA . SER A 1 207 ? -11.774 -4.025 -10.742 1.00 78.06 207 SER A CA 1
ATOM 1589 C C . SER A 1 207 ? -11.189 -5.309 -11.303 1.00 78.06 207 SER A C 1
ATOM 1591 O O . SER A 1 207 ? -10.114 -5.269 -11.891 1.00 78.06 207 SER A O 1
ATOM 1593 N N . GLY A 1 208 ? -11.908 -6.431 -11.201 1.00 76.88 208 GLY A N 1
ATOM 1594 C CA . GLY A 1 208 ? -11.327 -7.753 -11.404 1.00 76.88 208 GLY A CA 1
ATOM 1595 C C . GLY A 1 208 ? -10.242 -8.071 -10.365 1.00 76.88 208 GLY A C 1
ATOM 1596 O O . GLY A 1 208 ? -9.726 -7.196 -9.675 1.00 76.88 208 GLY A O 1
ATOM 1597 N N . GLY A 1 209 ? -9.916 -9.353 -10.231 1.00 90.19 209 GLY A N 1
ATOM 1598 C CA . GLY A 1 209 ? -8.792 -9.775 -9.396 1.00 90.19 209 GLY A CA 1
ATOM 1599 C C . GLY A 1 209 ? -9.029 -9.747 -7.882 1.00 90.19 209 GLY A C 1
ATOM 1600 O O . GLY A 1 209 ? -10.137 -9.543 -7.378 1.00 90.19 209 GLY A O 1
ATOM 1601 N N . GLU A 1 210 ? -7.959 -10.031 -7.145 1.00 94.94 210 GLU A N 1
ATOM 1602 C CA . GLU A 1 210 ? -7.927 -10.042 -5.681 1.00 94.94 210 GLU A CA 1
ATOM 1603 C C . GLU A 1 210 ? -7.418 -8.700 -5.146 1.00 94.94 210 GLU A C 1
ATOM 1605 O O . GLU A 1 210 ? -6.359 -8.227 -5.556 1.00 94.94 210 GLU A O 1
ATOM 1610 N N . PHE A 1 211 ? -8.150 -8.092 -4.207 1.00 96.88 211 PHE A N 1
ATOM 1611 C CA . PHE A 1 211 ? -7.712 -6.864 -3.543 1.00 96.88 211 PHE A CA 1
ATOM 1612 C C . PHE A 1 211 ? -6.460 -7.123 -2.700 1.00 96.88 211 PHE A C 1
ATOM 1614 O O . PHE A 1 211 ? -6.487 -7.920 -1.760 1.00 96.88 211 PHE A O 1
ATOM 1621 N N . LEU A 1 212 ? -5.380 -6.401 -2.993 1.00 97.50 212 LEU A N 1
ATOM 1622 C CA . LEU A 1 212 ? -4.120 -6.523 -2.270 1.00 97.50 212 LEU A CA 1
ATOM 1623 C C . LEU A 1 212 ? -4.004 -5.463 -1.177 1.00 97.50 212 LEU A C 1
ATOM 1625 O O . LEU A 1 212 ? -3.791 -5.793 -0.010 1.00 97.50 212 LEU A O 1
ATOM 1629 N N . PHE A 1 213 ? -4.113 -4.186 -1.549 1.00 98.50 213 PHE A N 1
ATOM 1630 C CA . PHE A 1 213 ? -3.951 -3.055 -0.638 1.00 98.50 213 PHE A CA 1
ATOM 1631 C C . PHE A 1 213 ? -4.534 -1.760 -1.217 1.00 98.50 213 PHE A C 1
ATOM 1633 O O . PHE A 1 213 ? -4.821 -1.664 -2.407 1.00 98.50 213 PHE A O 1
ATOM 1640 N N . GLN A 1 214 ? -4.709 -0.752 -0.364 1.00 98.44 214 GLN A N 1
ATOM 1641 C CA . GLN A 1 214 ? -5.023 0.619 -0.773 1.00 98.44 214 GLN A CA 1
ATOM 1642 C C . GLN A 1 214 ? -4.173 1.622 0.004 1.00 98.44 214 GLN A C 1
ATOM 1644 O O . GLN A 1 214 ? -3.733 1.315 1.117 1.00 98.44 214 GLN A O 1
ATOM 1649 N N . PHE A 1 215 ? -3.965 2.811 -0.555 1.00 98.62 215 PHE A N 1
ATOM 1650 C CA . PHE A 1 215 ? -3.183 3.869 0.082 1.00 98.62 215 PHE A CA 1
ATOM 1651 C C . PHE A 1 215 ? -3.521 5.267 -0.443 1.00 98.62 215 PHE A C 1
ATOM 1653 O O . PHE A 1 215 ? -4.110 5.403 -1.513 1.00 98.62 215 PHE A O 1
ATOM 1660 N N . ASP A 1 216 ? -3.115 6.286 0.308 1.00 98.12 216 ASP A N 1
ATOM 1661 C CA . ASP A 1 216 ? -3.167 7.699 -0.060 1.00 98.12 216 ASP A CA 1
ATOM 1662 C C . ASP A 1 216 ? -1.753 8.298 -0.231 1.00 98.12 216 ASP A C 1
ATOM 1664 O O . ASP A 1 216 ? -0.720 7.641 -0.040 1.00 98.12 216 ASP A O 1
ATOM 1668 N N . GLU A 1 217 ? -1.694 9.584 -0.563 1.00 97.06 217 GLU A N 1
ATOM 1669 C CA . GLU A 1 217 ? -0.442 10.329 -0.765 1.00 97.06 217 GLU A CA 1
ATOM 1670 C C . GLU A 1 217 ? 0.414 10.453 0.515 1.00 97.06 217 GLU A C 1
ATOM 1672 O O . GLU A 1 217 ? 1.600 10.796 0.463 1.00 97.06 217 GLU A O 1
ATOM 1677 N N . ALA A 1 218 ? -0.142 10.162 1.699 1.00 96.69 218 ALA A N 1
ATOM 1678 C CA . 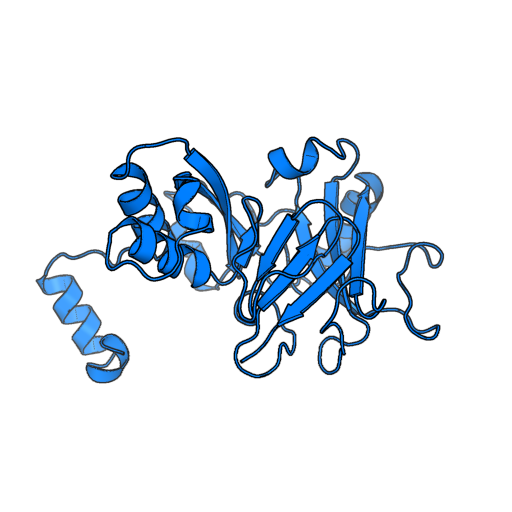ALA A 1 218 ? 0.634 10.129 2.931 1.00 96.69 218 ALA A CA 1
ATOM 1679 C C . ALA A 1 218 ? 1.504 8.866 3.022 1.00 96.69 218 ALA A C 1
ATOM 1681 O O . ALA A 1 218 ? 2.540 8.918 3.700 1.00 96.69 218 ALA A O 1
ATOM 1682 N N . LEU A 1 219 ? 1.145 7.763 2.350 1.00 97.44 219 LEU A N 1
ATOM 1683 C CA . LEU A 1 219 ? 1.988 6.566 2.271 1.00 97.44 219 LEU A CA 1
ATOM 1684 C C . LEU A 1 219 ? 3.053 6.671 1.181 1.00 97.44 219 LEU A C 1
ATOM 1686 O O . LEU A 1 219 ? 4.195 6.307 1.444 1.00 97.44 219 LEU A O 1
ATOM 1690 N N . ALA A 1 220 ? 2.689 7.129 -0.015 1.00 96.75 220 ALA A N 1
ATOM 1691 C CA . ALA A 1 220 ? 3.557 7.089 -1.186 1.00 96.75 220 ALA A CA 1
ATOM 1692 C C . ALA A 1 220 ? 3.565 8.420 -1.938 1.00 96.75 220 ALA A C 1
ATOM 1694 O O . ALA A 1 220 ? 2.542 9.085 -2.070 1.00 96.75 220 ALA A O 1
ATOM 1695 N N . TYR A 1 221 ? 4.737 8.789 -2.452 1.00 94.56 221 TYR A N 1
ATOM 1696 C CA . TYR A 1 221 ? 4.920 10.007 -3.235 1.00 94.56 221 TYR A CA 1
ATOM 1697 C C . TYR A 1 221 ? 4.341 9.808 -4.631 1.00 94.56 221 TYR A C 1
ATOM 1699 O O . TYR A 1 221 ? 5.041 9.316 -5.503 1.00 94.56 221 TYR A O 1
ATOM 1707 N N . THR A 1 222 ? 3.071 10.135 -4.834 1.00 96.94 222 THR A N 1
ATOM 1708 C CA . THR A 1 222 ? 2.413 10.160 -6.145 1.00 96.94 222 THR A CA 1
ATOM 1709 C C . THR A 1 222 ? 1.249 11.134 -6.101 1.00 96.94 222 THR A C 1
ATOM 1711 O O . THR A 1 222 ? 0.702 11.382 -5.031 1.00 96.94 222 THR A O 1
ATOM 1714 N N . ASN A 1 223 ? 0.898 11.698 -7.251 1.00 96.50 223 ASN A N 1
ATOM 1715 C CA . ASN A 1 223 ? -0.257 12.569 -7.390 1.00 96.50 223 ASN A CA 1
ATOM 1716 C C . ASN A 1 223 ? -1.523 11.725 -7.602 1.00 96.50 223 ASN A C 1
ATOM 1718 O O . ASN A 1 223 ? -1.665 11.072 -8.640 1.00 96.50 223 ASN A O 1
ATOM 1722 N N . LEU A 1 224 ? -2.436 11.759 -6.631 1.00 96.69 224 LEU A N 1
ATOM 1723 C CA . LEU A 1 224 ? -3.747 11.100 -6.686 1.00 96.69 224 LEU A CA 1
ATOM 1724 C C . LEU A 1 224 ? -4.897 12.115 -6.805 1.00 96.69 224 LEU A C 1
ATOM 1726 O O . LEU A 1 224 ? -6.047 11.788 -6.520 1.00 96.69 224 LEU A O 1
ATOM 1730 N N . GLY A 1 225 ? -4.612 13.353 -7.217 1.00 94.31 225 GLY A N 1
ATOM 1731 C CA . GLY A 1 225 ? -5.610 14.416 -7.322 1.00 94.31 225 GLY A CA 1
ATOM 1732 C C . GLY A 1 225 ? -5.961 15.041 -5.968 1.00 94.31 225 GLY A C 1
ATOM 1733 O O . GLY A 1 225 ? -5.118 15.157 -5.085 1.00 94.31 225 GLY A O 1
ATOM 1734 N N . ASP A 1 226 ? -7.205 15.499 -5.800 1.00 92.50 226 ASP A N 1
ATOM 1735 C CA . ASP A 1 226 ? -7.636 16.119 -4.540 1.00 92.50 226 ASP A CA 1
ATOM 1736 C C . ASP A 1 226 ? -7.982 15.042 -3.502 1.00 92.50 226 ASP A C 1
ATOM 1738 O O . ASP A 1 226 ? -9.097 14.513 -3.472 1.00 92.50 226 ASP A O 1
ATOM 1742 N N . SER A 1 227 ? -6.998 14.707 -2.661 1.00 92.44 227 SER A N 1
ATOM 1743 C CA . SER A 1 227 ? -7.134 13.746 -1.558 1.00 92.44 227 SER A CA 1
ATOM 1744 C C . SER A 1 227 ? -7.558 12.345 -2.026 1.00 92.44 227 SER A C 1
ATOM 1746 O O . SER A 1 227 ? -8.492 11.749 -1.485 1.00 92.44 227 SER A O 1
ATOM 1748 N N . GLY A 1 228 ? -6.897 11.841 -3.070 1.00 96.88 228 GLY A N 1
ATOM 1749 C CA . GLY A 1 228 ? -7.232 10.554 -3.668 1.00 96.88 228 GLY A CA 1
ATOM 1750 C C . GLY A 1 228 ? -6.702 9.328 -2.930 1.00 96.88 228 GLY A C 1
ATOM 1751 O O . GLY A 1 228 ? -5.813 9.398 -2.080 1.00 96.88 228 GLY A O 1
ATOM 1752 N N . VAL A 1 229 ? -7.266 8.180 -3.299 1.00 98.00 229 VAL A N 1
ATOM 1753 C CA . VAL A 1 229 ? -6.906 6.852 -2.796 1.00 98.00 229 VAL A CA 1
ATOM 1754 C C . VAL A 1 229 ? -6.628 5.941 -3.983 1.00 98.00 229 VAL A C 1
ATOM 1756 O O . VAL A 1 229 ? -7.465 5.805 -4.874 1.00 98.00 229 VAL A O 1
ATOM 1759 N N . MET A 1 230 ? -5.465 5.294 -3.979 1.00 98.44 230 MET A N 1
ATOM 1760 C CA . MET A 1 230 ? -5.106 4.232 -4.913 1.00 98.44 230 MET A CA 1
ATOM 1761 C C . MET A 1 230 ? -5.565 2.883 -4.358 1.00 98.44 230 MET A C 1
ATOM 1763 O O . MET A 1 230 ? -5.270 2.534 -3.214 1.00 98.44 230 MET A O 1
ATOM 1767 N N . TYR A 1 231 ? -6.222 2.094 -5.198 1.00 98.38 231 TYR A N 1
ATOM 1768 C CA . TYR A 1 231 ? -6.628 0.715 -4.962 1.00 98.38 231 TYR A CA 1
ATOM 1769 C C . TYR A 1 231 ? -5.768 -0.219 -5.806 1.00 98.38 231 TYR A C 1
ATOM 1771 O O . TYR A 1 231 ? -5.606 -0.014 -7.010 1.00 98.38 231 TYR A O 1
ATOM 1779 N N . VAL A 1 232 ? -5.216 -1.254 -5.180 1.00 98.31 232 VAL A N 1
ATOM 1780 C CA . VAL A 1 232 ? -4.303 -2.197 -5.825 1.00 98.31 232 VAL A CA 1
ATOM 1781 C C . VAL A 1 232 ? -4.869 -3.603 -5.733 1.00 98.31 232 VAL A C 1
ATOM 1783 O O . VAL A 1 232 ? -5.120 -4.123 -4.644 1.00 98.31 232 VAL A O 1
ATOM 1786 N N . PHE A 1 233 ? -5.032 -4.213 -6.897 1.00 97.81 233 PHE A N 1
ATOM 1787 C CA . PHE A 1 233 ? -5.487 -5.578 -7.115 1.00 97.81 233 PHE A CA 1
ATOM 1788 C C . PHE A 1 233 ? -4.346 -6.406 -7.713 1.00 97.81 233 PHE A C 1
ATOM 1790 O O . PHE A 1 233 ? -3.283 -5.882 -8.043 1.00 97.81 233 PHE A O 1
ATOM 1797 N N . ASP A 1 234 ? -4.517 -7.718 -7.826 1.00 95.94 234 ASP A N 1
ATOM 1798 C CA . ASP A 1 234 ? -3.439 -8.604 -8.269 1.00 95.94 234 ASP A CA 1
ATOM 1799 C C . ASP A 1 234 ? -3.044 -8.452 -9.747 1.00 95.94 234 ASP A C 1
ATOM 1801 O O . ASP A 1 234 ? -1.936 -8.864 -10.120 1.00 95.94 234 ASP A O 1
ATOM 1805 N N . ASP A 1 235 ? -3.905 -7.831 -10.555 1.00 95.44 235 ASP A N 1
ATOM 1806 C CA . ASP A 1 235 ? -3.717 -7.587 -11.986 1.00 95.44 235 ASP A CA 1
ATOM 1807 C C . ASP A 1 235 ? -3.887 -6.115 -12.430 1.00 95.44 235 ASP A C 1
ATOM 1809 O O . ASP A 1 235 ? -3.534 -5.784 -13.565 1.00 95.44 235 ASP A O 1
ATOM 1813 N N . THR A 1 236 ? -4.351 -5.214 -11.557 1.00 97.31 236 THR A N 1
ATOM 1814 C CA . THR A 1 236 ? -4.550 -3.787 -11.863 1.00 97.31 236 THR A CA 1
ATOM 1815 C C . THR A 1 236 ? -4.341 -2.896 -10.640 1.00 97.31 236 THR A C 1
ATOM 1817 O O . THR A 1 236 ? -4.483 -3.325 -9.499 1.00 97.31 236 THR A O 1
ATOM 1820 N N . ALA A 1 237 ? -4.055 -1.617 -10.869 1.00 98.06 237 ALA A N 1
ATOM 1821 C CA . ALA A 1 237 ? -4.152 -0.578 -9.850 1.00 98.06 237 ALA A CA 1
ATOM 1822 C C . ALA A 1 237 ? -4.770 0.689 -10.445 1.00 98.06 237 ALA A C 1
ATOM 1824 O O . ALA A 1 237 ? -4.522 1.017 -11.607 1.00 98.06 237 ALA A O 1
ATOM 1825 N N . PHE A 1 238 ? -5.584 1.387 -9.672 1.00 97.81 238 PHE A N 1
ATOM 1826 C CA . PHE A 1 238 ? -6.224 2.625 -10.103 1.00 97.81 238 PHE A CA 1
ATOM 1827 C C . PHE A 1 238 ? -6.592 3.471 -8.890 1.00 97.81 238 PHE A C 1
ATOM 1829 O O . PHE A 1 238 ? -6.653 2.957 -7.776 1.00 97.81 238 PHE A O 1
ATOM 1836 N N . TRP A 1 239 ? -6.842 4.757 -9.088 1.00 97.44 239 TRP A N 1
ATOM 1837 C CA . TRP A 1 239 ? -7.185 5.679 -8.017 1.00 97.44 239 TRP A CA 1
ATOM 1838 C C . TRP A 1 239 ? -8.504 6.402 -8.267 1.00 97.44 239 TRP A C 1
ATOM 1840 O O . TRP A 1 239 ? -8.938 6.581 -9.403 1.00 97.44 239 TRP A O 1
ATOM 1850 N N . GLN A 1 240 ? -9.125 6.832 -7.173 1.00 96.56 240 GLN A N 1
ATOM 1851 C CA . GLN A 1 240 ? -10.269 7.742 -7.152 1.00 96.56 240 GLN A CA 1
ATOM 1852 C C . GLN A 1 240 ? -9.879 8.988 -6.349 1.00 96.56 240 GLN A C 1
ATOM 1854 O O . GLN A 1 240 ? -9.113 8.878 -5.393 1.00 96.56 240 GLN A O 1
ATOM 1859 N N . CYS A 1 241 ? -10.413 10.156 -6.702 1.00 95.69 241 CYS A N 1
ATOM 1860 C CA . CYS A 1 241 ? -10.233 11.404 -5.948 1.00 95.69 241 CYS A CA 1
ATOM 1861 C C . CYS A 1 241 ? -11.583 12.061 -5.644 1.00 95.69 241 CYS A C 1
ATOM 1863 O O . CYS A 1 241 ? -12.615 11.566 -6.092 1.00 95.69 241 CYS A O 1
ATOM 1865 N N . H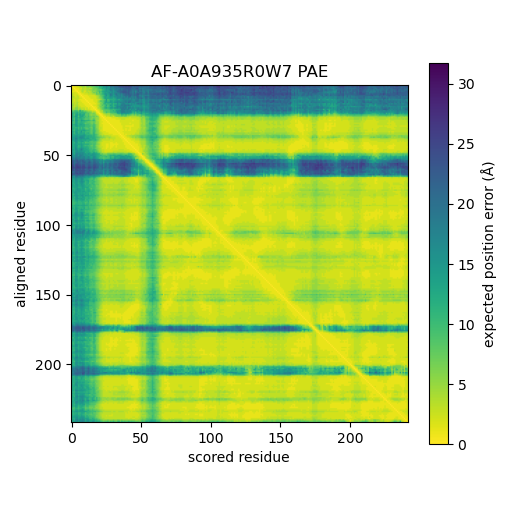IS A 1 242 ? -11.603 13.142 -4.866 1.00 87.50 242 HIS A N 1
ATOM 1866 C CA . HIS A 1 242 ? -12.826 13.919 -4.639 1.00 87.50 242 HIS A CA 1
ATOM 1867 C C . HIS A 1 242 ? -13.206 14.820 -5.821 1.00 87.50 242 HIS A C 1
ATOM 1869 O O . HIS A 1 242 ? -12.316 15.178 -6.627 1.00 87.50 242 HIS A O 1
#

pLDDT: mean 89.97, std 12.6, range [40.59, 98.75]

Solvent-accessible surface area (backbone atoms only — not comparable to full-atom values): 13449 Å² total; per-residue (Å²): 109,72,51,75,73,55,35,70,71,54,40,53,50,52,34,59,76,66,69,51,75,88,71,49,73,65,57,50,48,46,60,53,30,73,73,51,80,76,65,66,38,63,30,30,44,34,37,56,63,55,89,76,54,70,80,54,67,87,79,56,89,70,62,73,41,77,66,16,25,26,47,52,55,63,70,74,63,53,81,91,68,49,55,60,36,98,87,39,74,38,40,62,44,35,32,42,28,26,87,84,35,58,76,75,23,72,88,39,77,68,42,36,29,45,33,38,31,24,53,29,51,78,73,46,78,28,65,44,60,77,72,53,29,34,40,52,43,75,31,38,50,69,44,49,61,66,20,52,68,52,30,74,76,38,61,36,48,37,31,40,64,43,83,41,62,32,36,50,65,27,52,70,50,77,92,56,98,44,73,50,31,54,47,24,52,55,61,65,69,38,31,16,36,32,48,70,62,82,78,66,87,86,58,90,67,94,55,67,77,52,68,46,34,38,33,30,59,76,41,35,90,45,59,48,72,60,84,14,42,39,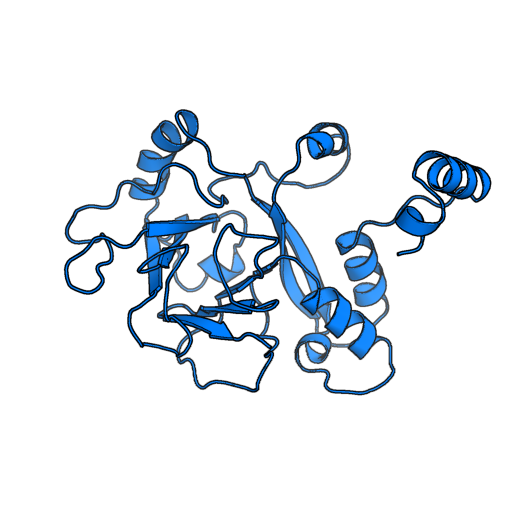42,33,27,67,76,26,34,26,35,46,52,111

Foldseek 3Di:
DVCVVQDVVRVVVVCVVVVPDDQDLQNVLQVLQVVDDADWDKKKFKAFDDPVCVVVVPDDDFDDLQQWFFDWDDQPDDPVQQQDDPNHGFAWGTKDACVLVVVVCPVPVQFGMKTKTANDQEDFPQAAAPPSRMFIDGHGPVSSVVCVVRCVVIPGGRMTIHMHIGHLVLCVDPDDPDSSVVSVVSQVPRQKMFDRDDNDDPDDHPRDAAWGMKGWCRHIRGDQDAGKMWTDGNGTIGIDHD

Radius of gyration: 18.77 Å; Cα contacts (8 Å, |Δi|>4): 457; chains: 1; bounding box: 47×44×58 Å